Protein AF-A0A1Q8YJ91-F1 (afdb_monomer)

Foldseek 3Di:
DVVVLVVLLVVLLVVLVVCLVPVVVCQVCLVVSLVSLVVNLVSLCVVVLLAPVLNVVLCVLQLQLSVLSVLCSVPQQFAAAPPPSVLSGSSLSSNSNSVSSNVSSVSSVVVVVVVVVVVVDPPPPDPVPDDLVVLVVLLVVLLVLLVVLLVLLCQQLDDFLVPDDGPPPNHPHNQAPCSLVSNLVSLLSNCLSLVVNVDVVSVVSSVVSLCSRLPVSAVRSLNQVSNVVSVVSNVNSVVVSVVDRDRDDVVNVVVSVVSVVVSVVSVVVSCCVPVVDPQDPVNVCVVCVVVSHRYDPVSSVVSVVSSVVVSCCVVVVDPDDPDDDVVVVCVPLDRCVVVVPDDPVSD

Radius of gyration: 22.1 Å; Cα contacts (8 Å, |Δi|>4): 382; chains: 1; bounding box: 52×46×61 Å

Mean predicted aligned error: 11.87 Å

Structure (mmCIF, N/CA/C/O backbone):
data_AF-A0A1Q8YJ91-F1
#
_entry.id   AF-A0A1Q8YJ91-F1
#
loop_
_atom_site.group_PDB
_atom_site.id
_atom_site.type_symbol
_atom_site.label_atom_id
_atom_site.label_alt_id
_atom_site.label_comp_id
_atom_site.label_asym_id
_atom_site.label_entity_id
_atom_site.label_seq_id
_atom_site.pdbx_PDB_ins_code
_atom_site.Cartn_x
_atom_site.Cartn_y
_atom_site.Cartn_z
_atom_site.occupancy
_atom_site.B_iso_or_equiv
_atom_site.auth_seq_id
_atom_site.auth_comp_id
_atom_site.auth_asym_id
_atom_site.auth_atom_id
_atom_site.pdbx_PDB_model_num
ATOM 1 N N . MET A 1 1 ? -25.702 -10.315 -12.310 1.00 61.25 1 MET A N 1
ATOM 2 C CA . MET A 1 1 ? -24.387 -9.801 -11.857 1.00 61.25 1 MET A CA 1
ATOM 3 C C . MET A 1 1 ? -23.416 -10.918 -11.501 1.00 61.25 1 MET A C 1
ATOM 5 O O . MET A 1 1 ? -22.260 -10.817 -11.876 1.00 61.25 1 MET A O 1
ATOM 9 N N . ASP A 1 2 ? -23.855 -11.977 -10.821 1.00 75.06 2 ASP A N 1
ATOM 10 C CA . ASP A 1 2 ? -22.933 -12.978 -10.260 1.00 75.06 2 ASP A CA 1
ATOM 11 C C . ASP A 1 2 ? -22.206 -13.791 -11.340 1.00 75.06 2 ASP A C 1
ATOM 13 O O . ASP A 1 2 ? -20.993 -13.941 -11.262 1.00 75.06 2 ASP A O 1
ATOM 17 N N . GLY A 1 3 ? -22.898 -14.194 -12.412 1.00 77.94 3 GLY A N 1
ATOM 18 C CA . GLY A 1 3 ? -22.261 -14.856 -13.560 1.00 77.94 3 GLY A CA 1
ATOM 19 C C . GLY A 1 3 ? -21.191 -14.002 -14.254 1.00 77.94 3 GLY A C 1
ATOM 20 O O . GLY A 1 3 ? -20.112 -14.503 -14.549 1.00 77.94 3 GLY A O 1
ATOM 21 N N . LEU A 1 4 ? -21.450 -12.701 -14.440 1.00 79.75 4 LEU A N 1
ATOM 22 C CA . LEU A 1 4 ? -20.488 -11.758 -15.029 1.00 79.75 4 LEU A CA 1
ATOM 23 C C . LEU A 1 4 ? -19.244 -11.596 -14.144 1.00 79.75 4 LEU A C 1
ATOM 25 O O . LEU A 1 4 ? -18.133 -11.540 -14.656 1.00 79.75 4 LEU A O 1
ATOM 29 N N . PHE A 1 5 ? -19.430 -11.556 -12.822 1.00 84.12 5 PHE A N 1
ATOM 30 C CA . PHE A 1 5 ? -18.335 -11.489 -11.855 1.00 84.12 5 PHE A CA 1
ATOM 31 C C . PHE A 1 5 ? -17.428 -12.724 -11.943 1.00 84.12 5 PHE A C 1
ATOM 33 O O . PHE A 1 5 ? -16.222 -12.578 -12.097 1.00 84.12 5 PHE A O 1
ATOM 40 N N . TYR A 1 6 ? -17.990 -13.937 -11.912 1.00 84.19 6 TYR A N 1
ATOM 41 C CA . TYR A 1 6 ? -17.170 -15.151 -12.004 1.00 84.19 6 TYR A CA 1
ATOM 42 C C . TYR A 1 6 ? -16.465 -15.277 -13.349 1.00 84.19 6 TYR A C 1
ATOM 44 O O . TYR A 1 6 ? -15.294 -15.646 -13.382 1.00 84.19 6 TYR A O 1
ATOM 52 N N . LEU A 1 7 ? -17.157 -14.947 -14.441 1.00 85.88 7 LEU A N 1
ATOM 53 C CA . LEU A 1 7 ? -16.580 -14.998 -15.778 1.00 85.88 7 LEU A CA 1
ATOM 54 C C . LEU A 1 7 ? -15.420 -14.007 -15.922 1.00 85.88 7 LEU A C 1
ATOM 56 O O . LEU A 1 7 ? -14.358 -14.404 -16.386 1.00 85.88 7 LEU A O 1
ATOM 60 N N . ALA A 1 8 ? -15.592 -12.756 -15.480 1.00 86.56 8 ALA A N 1
ATOM 61 C CA . ALA A 1 8 ? -14.535 -11.745 -15.519 1.00 86.56 8 ALA A CA 1
ATOM 62 C C . ALA A 1 8 ? -13.305 -12.186 -14.712 1.00 86.56 8 ALA A C 1
ATOM 64 O O . ALA A 1 8 ? -12.182 -12.104 -15.195 1.00 86.56 8 ALA A O 1
ATOM 65 N N . HIS A 1 9 ? -13.516 -12.733 -13.514 1.00 88.06 9 HIS A N 1
ATOM 66 C CA . HIS A 1 9 ? -12.443 -13.186 -12.628 1.00 88.06 9 HIS A CA 1
ATOM 67 C C . HIS A 1 9 ? -11.711 -14.421 -13.148 1.00 88.06 9 HIS A C 1
ATOM 69 O O . HIS A 1 9 ? -10.485 -14.462 -13.078 1.00 88.06 9 HIS A O 1
ATOM 75 N N . LEU A 1 10 ? -12.435 -15.409 -13.680 1.00 89.25 10 LEU A N 1
ATOM 76 C CA . LEU A 1 10 ? -11.836 -16.597 -14.294 1.00 89.25 10 LEU A CA 1
ATOM 77 C C . LEU A 1 10 ? -11.072 -16.242 -15.567 1.00 89.25 10 LEU A C 1
ATOM 79 O O . LEU A 1 10 ? -9.955 -16.717 -15.750 1.00 89.25 10 LEU A O 1
ATOM 83 N N . LEU A 1 11 ? -11.643 -15.375 -16.409 1.00 90.50 11 LEU A N 1
ATOM 84 C CA . LEU A 1 11 ? -10.973 -14.860 -17.597 1.00 90.50 11 LEU A CA 1
ATOM 85 C C . LEU A 1 11 ? -9.689 -14.129 -17.194 1.00 90.50 11 LEU A C 1
ATOM 87 O O . LEU A 1 11 ? -8.620 -14.475 -17.673 1.00 90.50 11 LEU A O 1
ATOM 91 N N . ASN A 1 12 ? -9.764 -13.180 -16.261 1.00 91.19 12 ASN A N 1
ATOM 92 C CA . ASN A 1 12 ? -8.609 -12.405 -15.813 1.00 91.19 12 ASN A CA 1
ATOM 93 C C . ASN A 1 12 ? -7.510 -13.275 -15.185 1.00 91.19 12 ASN A C 1
ATOM 95 O O . ASN A 1 12 ? -6.331 -13.062 -15.453 1.00 91.19 12 ASN A O 1
ATOM 99 N N . ALA A 1 13 ? -7.880 -14.275 -14.381 1.00 91.56 13 ALA A N 1
ATOM 100 C CA . ALA A 1 13 ? -6.925 -15.232 -13.830 1.00 91.56 13 ALA A CA 1
ATOM 101 C C . ALA A 1 13 ? -6.285 -16.086 -14.930 1.00 91.56 13 ALA A C 1
ATOM 103 O O . ALA A 1 13 ? -5.067 -16.236 -14.943 1.00 91.56 13 ALA A O 1
ATOM 104 N N . GLY A 1 14 ? -7.086 -16.612 -15.862 1.00 91.31 14 GLY A N 1
ATOM 105 C CA . GLY A 1 14 ? -6.604 -17.411 -16.988 1.00 91.31 14 GLY A CA 1
ATOM 106 C C . GLY A 1 14 ? -5.652 -16.627 -17.887 1.00 91.31 14 GLY A C 1
ATOM 107 O O . GLY A 1 14 ? -4.566 -17.110 -18.194 1.00 91.31 14 GLY A O 1
ATOM 108 N N . LEU A 1 15 ? -6.005 -15.385 -18.234 1.00 90.50 15 LEU A N 1
ATOM 109 C CA . LEU A 1 15 ? -5.122 -14.485 -18.977 1.00 90.50 15 LEU A CA 1
ATOM 110 C C . LEU A 1 15 ? -3.860 -14.152 -18.174 1.00 90.50 15 LEU A C 1
ATOM 112 O O . LEU A 1 15 ? -2.772 -14.161 -18.736 1.00 90.50 15 LEU A O 1
ATOM 116 N N . GLY A 1 16 ? -3.979 -13.935 -16.860 1.00 91.12 16 GLY A N 1
ATOM 117 C CA . GLY A 1 16 ? -2.832 -13.768 -15.969 1.00 91.12 16 GLY A CA 1
ATOM 118 C C . GLY A 1 16 ? -1.876 -14.964 -16.019 1.00 91.12 16 GLY A C 1
ATOM 119 O O . GLY A 1 16 ? -0.680 -14.775 -16.206 1.00 91.12 16 GLY A O 1
ATOM 120 N N . PHE A 1 17 ? -2.386 -16.195 -15.936 1.00 92.25 17 PHE A N 1
ATOM 121 C CA . PHE A 1 17 ? -1.564 -17.402 -16.076 1.00 92.25 17 PHE A CA 1
ATOM 122 C C . PHE A 1 17 ? -0.898 -17.502 -17.452 1.00 92.25 17 PHE A C 1
ATOM 124 O O . PHE A 1 17 ? 0.287 -17.817 -17.522 1.00 92.25 17 PHE A O 1
ATOM 131 N N . LEU A 1 18 ? -1.621 -17.196 -18.533 1.00 92.12 18 LEU A N 1
ATOM 132 C CA . LEU A 1 18 ? -1.059 -17.204 -19.887 1.00 92.12 18 LEU A CA 1
ATOM 133 C C . LEU A 1 18 ? 0.076 -16.185 -20.042 1.00 92.12 18 LEU A C 1
ATOM 135 O O . LEU A 1 18 ? 1.134 -16.540 -20.547 1.00 92.12 18 LEU A O 1
ATOM 139 N N . ILE A 1 19 ? -0.109 -14.955 -19.555 1.00 92.06 19 ILE A N 1
ATOM 140 C CA . ILE A 1 19 ? 0.928 -13.909 -19.582 1.00 92.06 19 ILE A CA 1
ATOM 141 C C . ILE A 1 19 ? 2.128 -14.301 -18.714 1.00 92.06 19 ILE A C 1
ATOM 143 O O . ILE A 1 19 ? 3.264 -14.001 -19.065 1.00 92.06 19 ILE A O 1
ATOM 147 N N . TYR A 1 20 ? 1.900 -14.950 -17.569 1.00 89.44 20 TYR A N 1
ATOM 148 C CA . TYR A 1 20 ? 2.993 -15.389 -16.704 1.00 89.44 20 TYR A CA 1
ATOM 149 C C . TYR A 1 20 ? 3.878 -16.441 -17.388 1.00 89.44 20 TYR A C 1
ATOM 151 O O . TYR A 1 20 ? 5.099 -16.382 -17.262 1.00 89.44 20 TYR A O 1
ATOM 159 N N . LEU A 1 21 ? 3.261 -17.385 -18.109 1.00 89.94 21 LEU A N 1
ATOM 160 C CA . LEU A 1 21 ? 3.960 -18.449 -18.836 1.00 89.94 21 LEU A CA 1
ATOM 161 C C . LEU A 1 21 ? 4.625 -17.946 -20.120 1.00 89.94 21 LEU A C 1
ATOM 163 O O . LEU A 1 21 ? 5.745 -18.352 -20.417 1.00 89.94 21 LEU A O 1
ATOM 167 N N . ASP A 1 22 ? 3.957 -17.058 -20.856 1.00 90.31 22 ASP A N 1
ATOM 168 C CA . ASP A 1 22 ? 4.491 -16.425 -22.059 1.00 90.31 22 ASP A CA 1
ATOM 169 C C . ASP A 1 22 ? 4.312 -14.894 -22.007 1.00 90.31 22 ASP A C 1
ATOM 171 O O . ASP A 1 22 ? 3.336 -14.336 -22.530 1.00 90.31 22 ASP A O 1
ATOM 175 N N . PRO A 1 23 ? 5.276 -14.178 -21.396 1.00 89.06 23 PRO A N 1
ATOM 176 C CA . PRO A 1 23 ? 5.243 -12.722 -21.289 1.00 89.06 23 PRO A CA 1
ATOM 177 C C . PRO A 1 23 ? 5.266 -11.998 -22.642 1.00 89.06 23 PRO A C 1
ATOM 179 O O . PRO A 1 23 ? 4.895 -10.825 -22.711 1.00 89.06 23 PRO A O 1
ATOM 182 N N . ILE A 1 24 ? 5.667 -12.669 -23.731 1.00 88.06 24 ILE A N 1
ATOM 183 C CA . ILE A 1 24 ? 5.722 -12.074 -25.075 1.00 88.06 24 ILE A CA 1
ATOM 184 C C . ILE A 1 24 ? 4.311 -11.744 -25.570 1.00 88.06 24 ILE A C 1
ATOM 186 O O . ILE A 1 24 ? 4.122 -10.741 -26.263 1.00 88.06 24 ILE A O 1
ATOM 190 N N . LEU A 1 25 ? 3.294 -12.503 -25.144 1.00 88.56 25 LEU A N 1
ATOM 191 C CA . LEU A 1 25 ? 1.891 -12.202 -25.440 1.00 88.56 25 LEU A CA 1
ATOM 192 C C . LEU A 1 25 ? 1.508 -10.784 -25.002 1.00 88.56 25 LEU A C 1
ATOM 194 O O . LEU A 1 25 ? 0.749 -10.102 -25.696 1.00 88.56 25 LEU A O 1
ATOM 198 N N . PHE A 1 26 ? 2.067 -10.307 -23.887 1.00 88.44 26 PHE A N 1
ATOM 199 C CA . PHE A 1 26 ? 1.803 -8.967 -23.371 1.00 88.44 26 PHE A CA 1
ATOM 200 C C . PHE A 1 26 ? 2.357 -7.863 -24.278 1.00 88.44 26 PHE A C 1
ATOM 202 O O . PHE A 1 26 ? 1.766 -6.791 -24.359 1.00 88.44 26 PHE A O 1
ATOM 209 N N . LYS A 1 27 ? 3.441 -8.122 -25.019 1.00 83.44 27 LYS A N 1
ATOM 210 C CA . LYS A 1 27 ? 3.995 -7.153 -25.976 1.00 83.44 27 LYS A CA 1
ATOM 211 C C . LYS A 1 27 ? 3.013 -6.861 -27.114 1.00 83.44 27 LYS A C 1
ATOM 213 O O . LYS A 1 27 ? 2.888 -5.717 -27.533 1.00 83.44 27 LYS A O 1
ATOM 218 N N . ASN A 1 28 ? 2.306 -7.886 -27.588 1.00 85.19 28 ASN A N 1
ATOM 219 C CA . ASN A 1 28 ? 1.406 -7.767 -28.738 1.00 85.19 28 ASN A CA 1
ATOM 220 C C . ASN A 1 28 ? -0.027 -7.382 -28.338 1.00 85.19 28 ASN A C 1
ATOM 222 O O . ASN A 1 28 ? -0.707 -6.684 -29.085 1.00 85.19 28 ASN A O 1
ATOM 226 N N . TYR A 1 29 ? -0.488 -7.819 -27.162 1.00 89.00 29 TYR A N 1
ATOM 227 C CA . TYR A 1 29 ? -1.882 -7.666 -26.723 1.00 89.00 29 TYR A CA 1
ATOM 228 C C . TYR A 1 29 ? -2.031 -6.955 -25.367 1.00 89.00 29 TYR A C 1
ATOM 230 O O . TYR A 1 29 ? -3.099 -7.005 -24.756 1.00 89.00 29 TYR A O 1
ATOM 238 N N . GLY A 1 30 ? -0.986 -6.272 -24.889 1.00 86.88 30 GLY A N 1
ATOM 239 C CA . GLY A 1 30 ? -0.923 -5.655 -23.557 1.00 86.88 30 GLY A CA 1
ATOM 240 C C . GLY A 1 30 ? -2.124 -4.774 -23.222 1.00 86.88 30 GLY A C 1
ATOM 241 O O . GLY A 1 30 ? -2.730 -4.934 -22.166 1.00 86.88 30 GLY A O 1
ATOM 242 N N . TRP A 1 31 ? -2.549 -3.916 -24.153 1.00 89.00 31 TRP A N 1
ATOM 243 C CA . TRP A 1 31 ? -3.724 -3.056 -23.969 1.00 89.00 31 TRP A CA 1
ATOM 244 C C . TRP A 1 31 ? -5.027 -3.826 -23.755 1.00 89.00 31 TRP A C 1
ATOM 246 O O . TRP A 1 31 ? -5.851 -3.430 -22.930 1.00 89.00 31 TRP A O 1
ATOM 256 N N . TRP A 1 32 ? -5.201 -4.948 -24.454 1.00 89.75 32 TRP A N 1
ATOM 257 C CA . TRP A 1 32 ? -6.358 -5.823 -24.277 1.00 89.75 32 TRP A CA 1
ATOM 258 C C . TRP A 1 32 ? -6.347 -6.475 -22.893 1.00 89.75 32 TRP A C 1
ATOM 260 O O . TRP A 1 32 ? -7.367 -6.478 -22.204 1.00 89.75 32 TRP A O 1
ATOM 270 N N . PHE A 1 33 ? -5.187 -6.964 -22.448 1.00 91.75 33 PHE A N 1
ATOM 271 C CA . PHE A 1 33 ? -5.036 -7.536 -21.110 1.00 91.75 33 PHE A CA 1
ATOM 272 C C . PHE A 1 33 ? -5.300 -6.511 -20.009 1.00 91.75 33 PHE A C 1
ATOM 274 O O . PHE A 1 33 ? -6.060 -6.788 -19.080 1.00 91.75 33 PHE A O 1
ATOM 281 N N . VAL A 1 34 ? -4.745 -5.306 -20.145 1.00 91.56 34 VAL A N 1
ATOM 282 C CA . VAL A 1 34 ? -4.982 -4.188 -19.224 1.00 91.56 34 VAL A CA 1
ATOM 283 C C . VAL A 1 34 ? -6.469 -3.835 -19.166 1.00 91.56 34 VAL A C 1
ATOM 285 O O . VAL A 1 34 ? -7.012 -3.692 -18.071 1.00 91.56 34 VAL A O 1
ATOM 288 N N . ALA A 1 35 ? -7.157 -3.752 -20.308 1.00 90.12 35 ALA A N 1
ATOM 289 C CA . ALA A 1 35 ? -8.587 -3.454 -20.350 1.00 90.12 35 ALA A CA 1
ATOM 290 C C . ALA A 1 35 ? -9.425 -4.517 -19.617 1.00 90.12 35 ALA A C 1
ATOM 292 O O . ALA A 1 35 ? -10.299 -4.168 -18.818 1.00 90.12 35 ALA A O 1
ATOM 293 N N . VAL A 1 36 ? -9.128 -5.806 -19.825 1.00 91.06 36 VAL A N 1
ATOM 294 C CA . VAL A 1 36 ? -9.787 -6.914 -19.107 1.00 91.06 36 VAL A CA 1
ATOM 295 C C . VAL A 1 36 ? -9.508 -6.844 -17.604 1.00 91.06 36 VAL A C 1
ATOM 297 O O . VAL A 1 36 ? -10.431 -7.007 -16.798 1.00 91.06 36 VAL A O 1
ATOM 300 N N . GLY A 1 37 ? -8.270 -6.541 -17.211 1.00 90.44 37 GLY A N 1
ATOM 301 C CA . GLY A 1 37 ? -7.900 -6.353 -15.811 1.00 90.44 37 GLY A CA 1
ATOM 302 C C . GLY A 1 37 ? -8.674 -5.210 -15.154 1.00 90.44 37 GLY A C 1
ATOM 303 O O . GLY A 1 37 ? -9.294 -5.395 -14.104 1.00 90.44 37 GLY A O 1
ATOM 304 N N . ILE A 1 38 ? -8.703 -4.033 -15.788 1.00 89.69 38 ILE A N 1
ATOM 305 C CA . ILE A 1 38 ? -9.438 -2.860 -15.291 1.00 89.69 38 ILE A CA 1
ATOM 306 C C . ILE A 1 38 ? -10.931 -3.174 -15.174 1.00 89.69 38 ILE A C 1
ATOM 308 O O . ILE A 1 38 ? -11.539 -2.879 -14.144 1.00 89.69 38 ILE A O 1
ATOM 312 N N . LEU A 1 39 ? -11.524 -3.822 -16.181 1.00 89.94 39 LEU A N 1
ATOM 313 C CA . LEU A 1 39 ? -12.923 -4.240 -16.130 1.00 89.94 39 LEU A CA 1
ATOM 314 C C . LEU A 1 39 ? -13.184 -5.176 -14.939 1.00 89.94 39 LEU A C 1
ATOM 316 O O . LEU A 1 39 ? -14.156 -4.992 -14.206 1.00 89.94 39 LEU A O 1
ATOM 320 N N . THR A 1 40 ? -12.290 -6.135 -14.696 1.00 90.00 40 THR A N 1
ATOM 321 C CA . THR A 1 40 ? -12.376 -7.078 -13.570 1.00 90.00 40 THR A CA 1
ATOM 322 C C . THR A 1 40 ? -12.289 -6.363 -12.220 1.00 90.00 40 THR A C 1
ATOM 324 O O . THR A 1 40 ? -13.058 -6.664 -11.297 1.00 90.00 40 THR A O 1
ATOM 327 N N . LEU A 1 41 ? -11.410 -5.364 -12.097 1.00 88.56 41 LEU A N 1
ATOM 328 C CA . LEU A 1 41 ? -11.340 -4.502 -10.918 1.00 88.56 41 LEU A CA 1
ATOM 329 C C . LEU A 1 41 ? -12.655 -3.736 -10.720 1.00 88.56 41 LEU A C 1
ATOM 331 O O . LEU A 1 41 ? -13.215 -3.772 -9.625 1.00 88.56 41 LEU A O 1
ATOM 335 N N . VAL A 1 42 ? -13.186 -3.089 -11.761 1.00 86.44 42 VAL A N 1
ATOM 336 C CA . VAL A 1 42 ? -14.444 -2.324 -11.684 1.00 86.44 42 VAL A CA 1
ATOM 337 C C . VAL A 1 42 ? -15.603 -3.224 -11.255 1.00 86.44 42 VAL A C 1
ATOM 339 O O . VAL A 1 42 ? -16.329 -2.891 -10.316 1.00 86.44 42 VAL A O 1
ATOM 342 N N . VAL A 1 43 ? -15.741 -4.400 -11.871 1.00 87.25 43 VAL A N 1
ATOM 343 C CA . VAL A 1 43 ? -16.766 -5.388 -11.506 1.00 87.25 43 VAL A CA 1
ATOM 344 C C . VAL A 1 43 ? -16.605 -5.833 -10.045 1.00 87.25 43 VAL A C 1
ATOM 346 O O . VAL A 1 43 ? -17.604 -5.926 -9.326 1.00 87.25 43 VAL A O 1
ATOM 349 N N . SER A 1 44 ? -15.370 -6.023 -9.562 1.00 84.50 44 SER A N 1
ATOM 350 C CA . SER A 1 44 ? -15.094 -6.323 -8.145 1.00 84.50 44 SER A CA 1
ATOM 351 C C . SER A 1 44 ? -15.539 -5.194 -7.219 1.00 84.50 44 SER A C 1
ATOM 353 O O . SER A 1 44 ? -16.222 -5.436 -6.223 1.00 84.50 44 SER A O 1
ATOM 355 N N . LEU A 1 45 ? -15.170 -3.953 -7.541 1.00 82.88 45 LEU A N 1
ATOM 356 C CA . LEU A 1 45 ? -15.489 -2.786 -6.724 1.00 82.88 45 LEU A CA 1
ATOM 357 C C . LEU A 1 45 ? -17.002 -2.575 -6.626 1.00 82.88 45 LEU A C 1
ATOM 359 O O . LEU A 1 45 ? -17.500 -2.286 -5.538 1.00 82.88 45 LEU A O 1
ATOM 363 N N . VAL A 1 46 ? -17.742 -2.787 -7.717 1.00 83.00 46 VAL A N 1
ATOM 364 C CA . VAL A 1 46 ? -19.210 -2.720 -7.720 1.00 83.00 46 VAL A CA 1
ATOM 365 C C . VAL A 1 46 ? -19.813 -3.856 -6.889 1.00 83.00 46 VAL A C 1
ATOM 367 O O . VAL A 1 46 ? -20.635 -3.599 -6.002 1.00 83.00 46 VAL A O 1
ATOM 370 N N . LYS A 1 47 ? -19.380 -5.106 -7.119 1.00 82.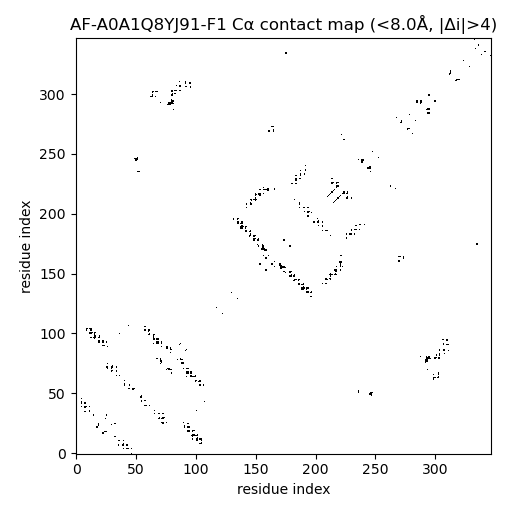69 47 LYS A N 1
ATOM 371 C CA . LYS A 1 47 ? -19.897 -6.294 -6.418 1.00 82.69 47 LYS A CA 1
ATOM 372 C C . LYS A 1 47 ? -19.684 -6.212 -4.907 1.00 82.69 47 LYS A C 1
ATOM 374 O O . LYS A 1 47 ? -20.577 -6.583 -4.149 1.00 82.69 47 LYS A O 1
ATOM 379 N N . PHE A 1 48 ? -18.536 -5.695 -4.474 1.00 78.56 48 PHE A N 1
ATOM 380 C CA . PHE A 1 48 ? -18.160 -5.572 -3.065 1.00 78.56 48 PHE A CA 1
ATOM 381 C C . PHE A 1 48 ? -18.328 -4.155 -2.505 1.00 78.56 48 PHE A C 1
ATOM 383 O O . PHE A 1 48 ? -17.718 -3.808 -1.494 1.00 78.56 48 PHE A O 1
ATOM 390 N N . SER A 1 49 ? -19.208 -3.349 -3.106 1.00 74.44 49 SER A N 1
ATOM 391 C CA . SER A 1 49 ? -19.537 -1.980 -2.664 1.00 74.44 49 SER A CA 1
ATOM 392 C C . SER A 1 49 ? -20.041 -1.860 -1.224 1.00 74.44 49 SER A C 1
ATOM 394 O O . SER A 1 49 ? -20.055 -0.774 -0.646 1.00 74.44 49 SER A O 1
ATOM 396 N N . TYR A 1 50 ? -20.414 -2.980 -0.612 1.00 70.88 50 TYR A N 1
ATOM 397 C CA . TYR A 1 50 ? -20.798 -3.067 0.790 1.00 70.88 50 TYR A CA 1
ATOM 398 C C . TYR A 1 50 ? -19.611 -3.204 1.764 1.00 70.88 50 TYR A C 1
ATOM 400 O O . TYR A 1 50 ? -19.832 -3.165 2.970 1.00 70.88 50 TYR A O 1
ATOM 408 N N . SER A 1 51 ? -18.369 -3.383 1.296 1.00 72.19 51 SER A N 1
ATOM 409 C CA . SER A 1 51 ? -17.187 -3.535 2.157 1.00 72.19 51 SER A CA 1
ATOM 410 C C . SER A 1 51 ? -16.028 -2.649 1.700 1.00 72.19 51 SER A C 1
ATOM 412 O O . SER A 1 51 ? -15.188 -3.049 0.898 1.00 72.19 51 SER A O 1
ATOM 414 N N . VAL A 1 52 ? -15.935 -1.451 2.277 1.00 67.75 52 VAL A N 1
ATOM 415 C CA . VAL A 1 52 ? -14.863 -0.488 1.967 1.00 67.75 52 VAL A CA 1
ATOM 416 C C . VAL A 1 52 ? -13.470 -1.016 2.275 1.00 67.75 52 VAL A C 1
ATOM 418 O O . VAL A 1 52 ? -12.549 -0.774 1.504 1.00 67.75 52 VAL A O 1
ATOM 421 N N . LEU A 1 53 ? -13.303 -1.769 3.363 1.00 68.75 53 LEU A N 1
ATOM 422 C CA . LEU A 1 53 ? -12.001 -2.348 3.700 1.00 68.75 53 LEU A CA 1
ATOM 423 C C . LEU A 1 53 ? -11.555 -3.357 2.636 1.00 68.75 53 LEU A C 1
ATOM 425 O O . LEU A 1 53 ? -10.380 -3.403 2.277 1.00 68.75 53 LEU A O 1
ATOM 429 N N . PHE A 1 54 ? -12.497 -4.130 2.089 1.00 73.56 54 PHE A N 1
ATOM 430 C CA . PHE A 1 54 ? -12.188 -5.045 1.002 1.00 73.56 54 PHE A CA 1
ATOM 431 C C . PHE A 1 54 ? -11.914 -4.302 -0.310 1.00 73.56 54 PHE A C 1
ATOM 433 O O . PHE A 1 54 ? -10.933 -4.612 -0.975 1.00 73.56 54 PHE A O 1
ATOM 440 N N . GLN A 1 55 ? -12.694 -3.267 -0.641 1.00 75.81 55 GLN A N 1
ATOM 441 C CA . GLN A 1 55 ? -12.429 -2.414 -1.806 1.00 75.81 55 GLN A CA 1
ATOM 442 C C . GLN A 1 55 ? -11.054 -1.742 -1.739 1.00 75.81 55 GLN A C 1
ATOM 444 O O . GLN A 1 55 ? -10.316 -1.780 -2.717 1.00 75.81 55 GLN A O 1
ATOM 449 N N . ALA A 1 56 ? -10.687 -1.172 -0.588 1.00 71.69 56 ALA A N 1
ATOM 450 C CA . ALA A 1 56 ? -9.382 -0.554 -0.380 1.00 71.69 56 ALA A CA 1
ATOM 451 C C . ALA A 1 56 ? -8.250 -1.575 -0.554 1.00 71.69 56 ALA A C 1
ATOM 453 O O . ALA A 1 56 ? -7.258 -1.288 -1.218 1.00 71.69 56 ALA A O 1
ATOM 454 N N . ARG A 1 57 ? -8.424 -2.795 -0.029 1.00 74.38 57 ARG A N 1
ATOM 455 C CA . ARG A 1 57 ? -7.464 -3.888 -0.219 1.00 74.38 57 ARG A CA 1
ATOM 456 C C . ARG A 1 57 ? -7.326 -4.288 -1.687 1.00 74.38 57 ARG A C 1
ATOM 458 O O . ARG A 1 57 ? -6.204 -4.462 -2.146 1.00 74.38 57 ARG A O 1
ATOM 465 N N . LEU A 1 58 ? -8.438 -4.443 -2.408 1.00 82.31 58 LEU A N 1
ATOM 466 C CA . LEU A 1 58 ? -8.413 -4.778 -3.834 1.00 82.31 58 LEU A CA 1
ATOM 467 C C . LEU A 1 58 ? -7.755 -3.672 -4.657 1.00 82.31 58 LEU A C 1
ATOM 469 O O . LEU A 1 58 ? -6.947 -3.966 -5.528 1.00 82.31 58 LEU A O 1
ATOM 473 N N . PHE A 1 59 ? -8.064 -2.412 -4.352 1.00 80.81 59 PHE A N 1
ATOM 474 C CA . PHE A 1 59 ? -7.449 -1.269 -5.010 1.00 80.81 59 PHE A CA 1
ATOM 475 C C . PHE A 1 59 ? -5.932 -1.266 -4.791 1.00 80.81 59 PHE A C 1
ATOM 477 O O . PHE A 1 59 ? -5.189 -1.309 -5.760 1.00 80.81 59 PHE A O 1
ATOM 484 N N . LEU A 1 60 ? -5.465 -1.334 -3.538 1.00 77.94 60 LEU A N 1
ATOM 485 C CA . LEU A 1 60 ? -4.031 -1.362 -3.218 1.00 77.94 60 LEU A CA 1
ATOM 486 C C . LEU A 1 60 ? -3.298 -2.555 -3.846 1.00 77.94 60 LEU A C 1
ATOM 488 O O . LEU A 1 60 ? -2.184 -2.390 -4.335 1.00 77.94 60 LEU A O 1
ATOM 492 N N . LEU A 1 61 ? -3.926 -3.735 -3.861 1.00 83.12 61 LEU A N 1
ATOM 493 C CA . LEU A 1 61 ? -3.378 -4.932 -4.504 1.00 83.12 61 LEU A CA 1
ATOM 494 C C . LEU A 1 61 ? -3.136 -4.708 -6.001 1.00 83.12 61 LEU A C 1
ATOM 496 O O . LEU A 1 61 ? -2.127 -5.153 -6.543 1.00 83.12 61 LEU A O 1
ATOM 500 N N . 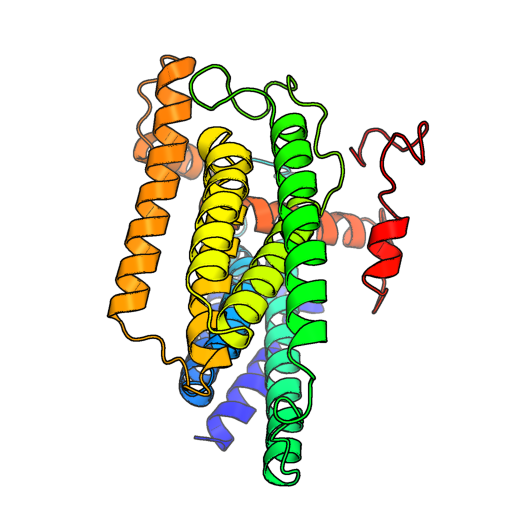VAL A 1 62 ? -4.084 -4.045 -6.661 1.00 86.38 62 VAL A N 1
ATOM 501 C CA . VAL A 1 62 ? -4.095 -3.901 -8.113 1.00 86.38 62 VAL A CA 1
ATOM 502 C C . VAL A 1 62 ? -3.232 -2.733 -8.581 1.00 86.38 62 VAL A C 1
ATOM 504 O O . VAL A 1 62 ? -2.521 -2.878 -9.572 1.00 86.38 62 VAL A O 1
ATOM 507 N N . THR A 1 63 ? -3.222 -1.614 -7.851 1.00 85.31 63 THR A N 1
ATOM 508 C CA . THR A 1 63 ? -2.539 -0.373 -8.246 1.00 85.31 63 THR A CA 1
ATOM 509 C C . THR A 1 63 ? -1.078 -0.588 -8.634 1.00 85.31 63 THR A C 1
ATOM 511 O O . THR A 1 63 ? -0.660 -0.071 -9.661 1.00 85.31 63 THR A O 1
ATOM 514 N N . ILE A 1 64 ? -0.307 -1.370 -7.871 1.00 88.38 64 ILE A N 1
ATOM 515 C CA . ILE A 1 64 ? 1.137 -1.529 -8.116 1.00 88.38 64 ILE A CA 1
ATOM 516 C C . ILE A 1 64 ? 1.418 -2.335 -9.393 1.00 88.38 64 ILE A C 1
ATOM 518 O O . ILE A 1 64 ? 2.126 -1.867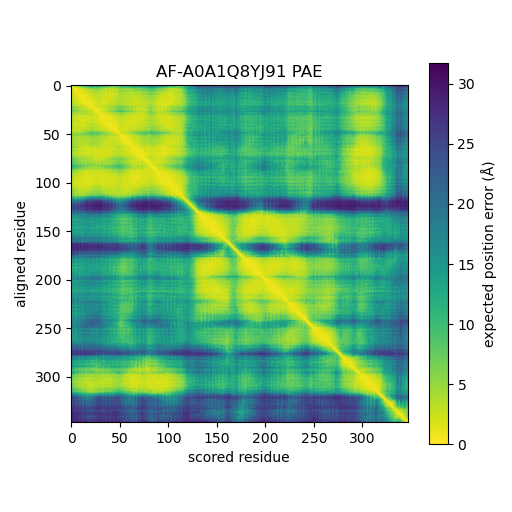 -10.283 1.00 88.38 64 ILE A O 1
ATOM 522 N N . GLY A 1 65 ? 0.857 -3.543 -9.506 1.00 88.62 65 GLY A N 1
ATOM 523 C CA . GLY A 1 65 ? 1.121 -4.407 -10.660 1.00 88.62 65 GLY A CA 1
ATOM 524 C C . GLY A 1 65 ? 0.433 -3.934 -11.937 1.00 88.62 65 GLY A C 1
ATOM 525 O O . GLY A 1 65 ? 0.991 -4.087 -13.022 1.00 88.62 65 GLY A O 1
ATOM 526 N N . TYR A 1 66 ? -0.748 -3.311 -11.832 1.00 92.56 66 TYR A N 1
ATOM 527 C CA . TYR A 1 66 ? -1.419 -2.748 -13.007 1.00 92.56 66 TYR A CA 1
ATOM 528 C C . TYR A 1 66 ? -0.731 -1.490 -13.496 1.00 92.56 66 TYR A C 1
ATOM 530 O O . TYR A 1 66 ? -0.650 -1.312 -14.702 1.00 92.56 66 TYR A O 1
ATOM 538 N N . PHE A 1 67 ? -0.187 -0.659 -12.606 1.00 91.56 67 PHE A N 1
ATOM 539 C CA . PHE A 1 67 ? 0.624 0.481 -13.018 1.00 91.56 67 PHE A CA 1
ATOM 540 C C . PHE A 1 67 ? 1.819 0.041 -13.874 1.00 91.56 67 PHE A C 1
ATOM 542 O O . PHE A 1 67 ? 1.968 0.528 -14.992 1.00 91.56 67 PHE A O 1
ATOM 549 N N . ALA A 1 68 ? 2.602 -0.942 -13.414 1.00 90.56 68 ALA A N 1
ATOM 550 C CA . ALA A 1 68 ? 3.717 -1.480 -14.196 1.00 90.56 68 ALA A CA 1
ATOM 551 C C . ALA A 1 68 ? 3.253 -2.070 -15.542 1.00 90.56 68 ALA A C 1
ATOM 553 O O . ALA A 1 68 ? 3.845 -1.782 -16.582 1.00 90.56 68 ALA A O 1
ATOM 554 N N . GLY A 1 69 ? 2.153 -2.832 -15.543 1.00 91.81 69 GLY A N 1
ATOM 555 C CA . GLY A 1 69 ? 1.555 -3.366 -16.770 1.00 91.81 69 GLY A CA 1
ATOM 556 C C . GLY A 1 69 ? 1.086 -2.281 -17.746 1.00 91.81 69 GLY A C 1
ATOM 557 O O . GLY A 1 69 ? 1.339 -2.390 -18.940 1.00 91.81 69 GLY A O 1
ATOM 558 N N . ILE A 1 70 ? 0.448 -1.214 -17.254 1.00 92.25 70 ILE A N 1
ATOM 559 C CA . ILE A 1 70 ? -0.011 -0.073 -18.060 1.00 92.25 70 ILE A CA 1
ATOM 560 C C . ILE A 1 70 ? 1.182 0.644 -18.693 1.00 92.25 70 ILE A C 1
ATOM 562 O O . ILE A 1 70 ? 1.161 0.885 -19.897 1.00 92.25 70 ILE A O 1
ATOM 566 N N . VAL A 1 71 ? 2.235 0.936 -17.922 1.00 90.44 71 VAL A N 1
ATOM 567 C CA . VAL A 1 71 ? 3.446 1.584 -18.453 1.00 90.44 71 VAL A CA 1
ATOM 568 C C . VAL A 1 71 ? 4.058 0.742 -19.574 1.00 90.44 71 VAL A C 1
ATOM 570 O O . VAL A 1 71 ? 4.351 1.273 -20.644 1.00 90.44 71 VAL A O 1
ATOM 573 N N . LYS A 1 72 ? 4.152 -0.581 -19.386 1.00 92.38 72 LYS A N 1
ATOM 574 C CA . LYS A 1 72 ? 4.678 -1.496 -20.412 1.00 92.38 72 LYS A CA 1
ATOM 575 C C . LYS A 1 72 ? 3.751 -1.715 -21.604 1.00 92.38 72 LYS A C 1
ATOM 577 O O . LYS A 1 72 ? 4.245 -2.006 -22.689 1.00 92.38 72 LYS A O 1
ATOM 582 N N . ALA A 1 73 ? 2.441 -1.554 -21.433 1.00 90.38 73 ALA A N 1
ATOM 583 C CA . ALA A 1 73 ? 1.490 -1.566 -22.540 1.00 90.38 73 ALA A CA 1
ATOM 584 C C . ALA A 1 73 ? 1.576 -0.281 -23.383 1.00 90.38 73 ALA A C 1
ATOM 586 O O . ALA A 1 73 ? 1.432 -0.354 -24.601 1.00 90.38 73 ALA A O 1
ATOM 587 N N . ILE A 1 74 ? 1.843 0.876 -22.758 1.00 88.81 74 ILE A N 1
ATOM 588 C CA . ILE A 1 74 ? 2.080 2.147 -23.463 1.00 88.81 74 ILE A CA 1
ATOM 589 C C . ILE A 1 74 ? 3.327 2.047 -24.327 1.00 88.81 74 ILE A C 1
ATOM 591 O O . ILE A 1 74 ? 3.270 2.310 -25.527 1.00 88.81 74 ILE A O 1
ATOM 595 N N . ASN A 1 75 ? 4.447 1.672 -23.715 1.00 87.56 75 ASN A N 1
ATOM 596 C CA . ASN A 1 75 ? 5.690 1.441 -24.426 1.00 87.56 75 ASN A CA 1
ATOM 597 C C . ASN A 1 75 ? 6.549 0.439 -23.623 1.00 87.56 75 ASN A C 1
ATOM 599 O O . ASN A 1 75 ? 6.872 0.706 -22.461 1.00 87.56 75 ASN A O 1
ATOM 603 N N . PRO A 1 76 ? 6.940 -0.702 -24.225 1.00 88.62 76 PRO A N 1
ATOM 604 C CA . PRO A 1 76 ? 7.753 -1.729 -23.572 1.00 88.62 76 PRO A CA 1
ATOM 605 C C . PRO A 1 76 ? 9.082 -1.224 -22.989 1.00 88.62 76 PRO A C 1
ATOM 607 O O . PRO A 1 76 ? 9.564 -1.789 -22.001 1.00 88.62 76 PRO A O 1
ATOM 610 N N . ASP A 1 77 ? 9.643 -0.158 -23.559 1.00 88.62 77 ASP A N 1
ATOM 611 C CA . ASP A 1 77 ? 10.959 0.374 -23.197 1.00 88.62 77 ASP A CA 1
ATOM 612 C C . ASP A 1 77 ? 10.895 1.399 -22.054 1.00 88.62 77 ASP A C 1
ATOM 614 O O . ASP A 1 77 ? 11.915 1.697 -21.440 1.00 88.62 77 ASP A O 1
ATOM 618 N N . LEU A 1 78 ? 9.704 1.899 -21.694 1.00 88.56 78 LEU A N 1
ATOM 619 C CA . LEU A 1 78 ? 9.565 2.882 -20.614 1.00 88.56 78 LEU A CA 1
ATOM 620 C C . LEU A 1 78 ? 9.831 2.260 -19.245 1.00 88.56 78 LEU A C 1
ATOM 622 O O . LEU A 1 78 ? 9.174 1.290 -18.858 1.00 88.56 78 LEU A O 1
ATOM 626 N N . ALA A 1 79 ? 10.727 2.854 -18.469 1.00 87.88 79 ALA A N 1
ATOM 627 C CA . ALA A 1 79 ? 10.832 2.565 -17.045 1.00 87.88 79 ALA A CA 1
ATOM 628 C C . ALA A 1 79 ? 9.682 3.254 -16.293 1.00 87.88 79 ALA A C 1
ATOM 630 O O . ALA A 1 79 ? 9.172 4.287 -16.716 1.00 87.88 79 ALA A O 1
ATOM 631 N N . PHE A 1 80 ? 9.254 2.698 -15.166 1.00 87.81 80 PHE A N 1
ATOM 632 C CA . PHE A 1 80 ? 8.270 3.323 -14.279 1.00 87.81 80 PHE A CA 1
ATOM 633 C C . PHE A 1 80 ? 8.904 3.950 -13.031 1.00 87.81 80 PHE A C 1
ATOM 635 O O . PHE A 1 80 ? 8.203 4.570 -12.236 1.00 87.81 80 PHE A O 1
ATOM 642 N N . SER A 1 81 ? 10.215 3.815 -12.834 1.00 85.56 81 SER A N 1
ATOM 643 C CA . SER A 1 81 ? 10.985 4.444 -11.756 1.00 85.56 81 SER A CA 1
ATOM 644 C C . SER A 1 81 ? 12.412 4.746 -12.230 1.00 85.56 81 SER A C 1
ATOM 646 O O . SER A 1 81 ? 12.961 3.955 -12.997 1.00 85.56 81 SER A O 1
ATOM 648 N N . PRO A 1 82 ? 13.055 5.834 -11.769 1.00 77.81 82 PRO A N 1
ATOM 649 C CA . PRO A 1 82 ? 14.464 6.096 -12.074 1.00 77.81 82 PRO A CA 1
ATOM 650 C C . PRO A 1 82 ? 15.429 5.158 -11.322 1.00 77.81 82 PRO A C 1
ATOM 652 O O . PRO A 1 82 ? 16.624 5.154 -11.596 1.00 77.81 82 PRO A O 1
ATOM 655 N N . VAL A 1 83 ? 14.934 4.368 -10.364 1.00 76.62 83 VAL A N 1
ATOM 656 C CA . VAL A 1 83 ? 15.743 3.449 -9.549 1.00 76.62 83 VAL A CA 1
ATOM 657 C C . VAL A 1 83 ? 15.694 2.038 -10.127 1.00 76.62 83 VAL A C 1
ATOM 659 O O . VAL A 1 83 ? 14.613 1.531 -10.419 1.00 76.62 83 VAL A O 1
ATOM 662 N N . ALA A 1 84 ? 16.853 1.380 -10.229 1.00 79.19 84 ALA A N 1
ATOM 663 C CA . ALA A 1 84 ? 16.988 -0.001 -10.703 1.00 79.19 84 ALA A CA 1
ATOM 664 C C . ALA A 1 84 ? 16.321 -0.244 -12.072 1.00 79.19 84 ALA A C 1
ATOM 666 O O . ALA A 1 84 ? 15.517 -1.162 -12.237 1.00 79.19 84 ALA A O 1
ATOM 667 N N . ILE A 1 85 ? 16.634 0.616 -13.044 1.00 83.50 85 ILE A N 1
ATOM 668 C CA . ILE A 1 85 ? 16.048 0.624 -14.395 1.00 83.50 85 ILE A CA 1
ATOM 669 C C . ILE A 1 85 ? 16.170 -0.747 -15.078 1.00 83.50 85 ILE A C 1
ATOM 671 O O . ILE A 1 85 ? 15.200 -1.216 -15.671 1.00 83.50 85 ILE A O 1
ATOM 675 N N . ASP A 1 86 ? 17.300 -1.434 -14.903 1.00 83.94 86 ASP A N 1
ATOM 676 C CA . ASP A 1 86 ? 17.573 -2.741 -15.521 1.00 83.94 86 ASP A CA 1
ATOM 677 C C . ASP A 1 86 ? 16.588 -3.842 -15.091 1.00 83.94 86 ASP A C 1
ATOM 679 O O . ASP A 1 86 ? 16.317 -4.779 -15.842 1.00 83.94 86 ASP A O 1
ATOM 683 N N . SER A 1 87 ? 15.989 -3.714 -13.902 1.00 86.69 87 SER A N 1
ATOM 684 C CA . SER A 1 87 ? 14.974 -4.655 -13.408 1.00 86.69 87 SER A CA 1
ATOM 685 C C . SER A 1 87 ? 13.597 -4.444 -14.044 1.00 86.69 87 SER A C 1
ATOM 687 O O . SER A 1 87 ? 12.734 -5.321 -13.993 1.00 86.69 87 SER A O 1
ATOM 689 N N . GLN A 1 88 ? 13.363 -3.282 -14.655 1.00 91.12 88 GLN A N 1
ATOM 690 C CA . GLN A 1 88 ? 12.050 -2.837 -15.111 1.00 91.12 88 GLN A CA 1
ATOM 691 C C . GLN A 1 88 ? 11.821 -3.201 -16.578 1.00 91.12 88 GLN A C 1
ATOM 693 O O . GLN A 1 88 ? 11.363 -2.380 -17.368 1.00 91.12 88 GLN A O 1
ATOM 698 N N . THR A 1 89 ? 12.143 -4.429 -16.981 1.00 92.06 89 THR A N 1
ATOM 699 C CA . THR A 1 89 ? 11.968 -4.878 -18.372 1.00 92.06 89 THR A CA 1
ATOM 700 C C . THR A 1 89 ? 10.492 -5.112 -18.716 1.00 92.06 89 THR A C 1
ATOM 702 O O . THR A 1 89 ? 9.637 -5.257 -17.837 1.00 92.06 89 THR A O 1
ATOM 705 N N . ALA A 1 90 ? 10.163 -5.178 -20.011 1.00 91.25 90 ALA A N 1
ATOM 706 C CA . ALA A 1 90 ? 8.810 -5.515 -20.466 1.00 91.25 90 ALA A CA 1
ATOM 707 C C . ALA A 1 90 ? 8.334 -6.882 -19.936 1.00 91.25 90 ALA A C 1
ATOM 709 O O . ALA A 1 90 ? 7.175 -7.029 -19.550 1.00 91.25 90 ALA A O 1
ATOM 710 N N . VAL A 1 91 ? 9.247 -7.857 -19.856 1.00 91.94 91 VAL A N 1
ATOM 711 C CA . VAL A 1 91 ? 8.982 -9.197 -19.312 1.00 91.94 91 VAL A CA 1
ATOM 712 C C . VAL A 1 91 ? 8.613 -9.119 -17.832 1.00 91.94 91 VAL A C 1
ATOM 714 O O . VAL A 1 91 ? 7.616 -9.711 -17.417 1.00 91.94 91 VAL A O 1
ATOM 717 N N . ILE A 1 92 ? 9.373 -8.362 -17.036 1.00 91.75 92 ILE A N 1
ATOM 718 C CA . ILE A 1 92 ? 9.091 -8.197 -15.607 1.00 91.75 92 ILE A CA 1
ATOM 719 C C . ILE A 1 92 ? 7.771 -7.452 -15.395 1.00 91.75 92 ILE A C 1
ATOM 721 O O . ILE A 1 92 ? 6.938 -7.920 -14.622 1.00 91.75 92 ILE A O 1
ATOM 725 N N . GLY A 1 93 ? 7.512 -6.365 -16.129 1.00 92.12 93 GLY A N 1
ATOM 726 C CA . GLY A 1 93 ? 6.237 -5.644 -16.035 1.00 92.12 93 GLY A CA 1
ATOM 727 C C . GLY A 1 93 ? 5.022 -6.508 -16.407 1.00 92.12 93 GLY A C 1
ATOM 728 O O . GLY A 1 93 ? 3.997 -6.459 -15.724 1.00 92.12 93 GLY A O 1
ATOM 729 N N . ALA A 1 94 ? 5.150 -7.369 -17.421 1.00 93.31 94 ALA A N 1
ATOM 730 C CA . ALA A 1 94 ? 4.123 -8.347 -17.779 1.00 93.31 94 ALA A CA 1
ATOM 731 C C . ALA A 1 94 ? 3.905 -9.391 -16.665 1.00 93.31 94 ALA A C 1
ATOM 733 O O . ALA A 1 94 ? 2.761 -9.663 -16.290 1.00 93.31 94 ALA A O 1
ATOM 734 N N . LYS A 1 95 ? 4.984 -9.924 -16.072 1.00 92.25 95 LYS A N 1
ATOM 735 C CA . LYS A 1 95 ? 4.915 -10.847 -14.923 1.00 92.25 95 LYS A CA 1
ATOM 736 C C . LYS A 1 95 ? 4.272 -10.191 -13.693 1.00 92.25 95 LYS A C 1
ATOM 738 O O . LYS A 1 95 ? 3.452 -10.830 -13.034 1.00 92.25 95 LYS A O 1
ATOM 743 N N . MET A 1 96 ? 4.571 -8.920 -13.407 1.00 93.88 96 MET A N 1
ATOM 744 C CA . MET A 1 96 ? 3.915 -8.153 -12.335 1.00 93.88 96 MET A CA 1
ATOM 745 C C . MET A 1 96 ? 2.402 -8.074 -12.564 1.00 93.88 96 MET A C 1
ATOM 747 O O . MET A 1 96 ? 1.624 -8.416 -11.674 1.00 93.88 96 MET A O 1
ATOM 751 N N . PHE A 1 97 ? 1.980 -7.676 -13.769 1.00 94.19 97 PHE A N 1
ATOM 752 C CA . PHE A 1 97 ? 0.565 -7.590 -14.135 1.00 94.19 97 PHE A CA 1
ATOM 753 C C . PHE A 1 97 ? -0.151 -8.945 -14.005 1.00 94.19 97 PHE A C 1
ATOM 755 O O . PHE A 1 97 ? -1.256 -9.032 -13.455 1.00 94.19 97 PHE A O 1
ATOM 762 N N . ALA A 1 98 ? 0.495 -10.010 -14.481 1.00 92.94 98 ALA A N 1
ATOM 763 C CA . ALA A 1 98 ? -0.004 -11.376 -14.419 1.00 92.94 98 ALA A CA 1
ATOM 764 C C . ALA A 1 98 ? -0.225 -11.856 -12.978 1.00 92.94 98 ALA A C 1
ATOM 766 O O . ALA A 1 98 ? -1.328 -12.280 -12.624 1.00 92.94 98 ALA A O 1
ATOM 767 N N . LEU A 1 99 ? 0.797 -11.731 -12.126 1.00 91.38 99 LEU A N 1
ATOM 768 C CA . LEU A 1 99 ? 0.724 -12.129 -10.720 1.00 91.38 99 LEU A CA 1
ATOM 769 C C . LEU A 1 99 ? -0.343 -11.335 -9.964 1.00 91.38 99 LEU A C 1
ATOM 771 O O . LEU A 1 99 ? -1.109 -11.913 -9.194 1.00 91.38 99 LEU A O 1
ATOM 775 N N . THR A 1 100 ? -0.461 -10.032 -10.225 1.00 92.69 100 THR A N 1
ATOM 776 C CA . THR A 1 100 ? -1.520 -9.199 -9.645 1.00 92.69 100 THR A CA 1
ATOM 777 C C . THR A 1 100 ? -2.913 -9.642 -10.094 1.00 92.69 100 THR A C 1
ATOM 779 O O . THR A 1 100 ? -3.837 -9.666 -9.281 1.00 92.69 100 THR A O 1
ATOM 782 N N . SER A 1 101 ? -3.079 -10.054 -11.352 1.00 91.88 101 SER A N 1
ATOM 783 C CA . SER A 1 101 ? -4.356 -10.560 -11.874 1.00 91.88 101 SER A CA 1
ATOM 784 C C . SER A 1 101 ? -4.765 -11.891 -11.236 1.00 91.88 101 SER A C 1
ATOM 786 O O . SER A 1 101 ? -5.927 -12.065 -10.853 1.00 91.88 101 SER A O 1
ATOM 788 N N . ILE A 1 102 ? -3.805 -12.796 -11.026 1.00 90.19 102 ILE A N 1
ATOM 789 C CA . ILE A 1 102 ? -4.014 -14.054 -10.293 1.00 90.19 102 ILE A CA 1
ATOM 790 C C . ILE A 1 102 ? -4.332 -13.768 -8.815 1.00 90.19 102 ILE A C 1
ATOM 792 O O . ILE A 1 102 ? -5.266 -14.341 -8.246 1.00 90.19 102 ILE A O 1
ATOM 796 N N . ALA A 1 103 ? -3.614 -12.834 -8.187 1.00 88.06 103 ALA A N 1
ATOM 797 C CA . ALA A 1 103 ? -3.850 -12.443 -6.801 1.00 88.06 103 ALA A CA 1
ATOM 798 C C . ALA A 1 103 ? -5.232 -11.796 -6.603 1.00 88.06 103 ALA A C 1
ATOM 800 O O . ALA A 1 103 ? -5.902 -12.074 -5.605 1.00 88.06 103 ALA A O 1
ATOM 801 N N . LEU A 1 104 ? -5.695 -10.979 -7.556 1.00 89.25 104 LEU A N 1
ATOM 802 C CA . LEU A 1 104 ? -7.030 -10.373 -7.549 1.00 89.25 104 LEU A CA 1
ATOM 803 C C . LEU A 1 104 ? -8.131 -11.441 -7.549 1.00 89.25 104 LEU A C 1
ATOM 805 O O . LEU A 1 104 ? -9.098 -11.335 -6.783 1.00 89.25 104 LEU A O 1
ATOM 809 N N . PHE A 1 105 ? -7.963 -12.491 -8.358 1.00 88.62 105 PHE A N 1
ATOM 810 C CA . PHE A 1 105 ? -8.845 -13.656 -8.353 1.00 88.62 105 PHE A CA 1
ATOM 811 C C . PHE A 1 105 ? -8.848 -14.345 -6.987 1.00 88.62 105 PHE A C 1
ATOM 813 O O . PHE A 1 105 ? -9.912 -14.496 -6.383 1.00 88.62 105 PHE A O 1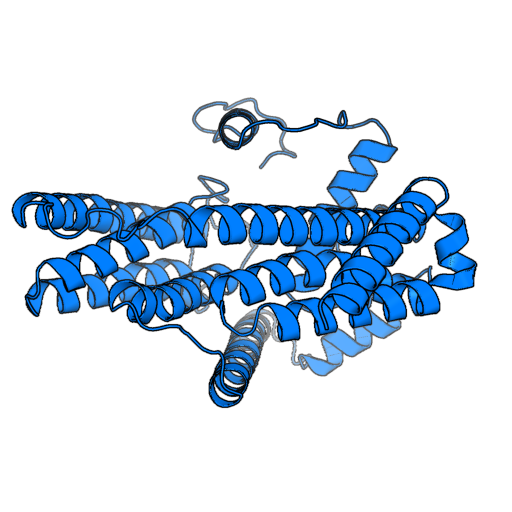
ATOM 820 N N . GLY A 1 106 ? -7.667 -14.691 -6.461 1.00 85.25 106 GLY A N 1
ATOM 821 C CA . GLY A 1 106 ? -7.529 -15.364 -5.168 1.00 85.25 106 GLY A CA 1
ATOM 822 C C . GLY A 1 106 ? -8.138 -14.568 -4.009 1.00 85.25 106 GLY A C 1
ATOM 823 O O . GLY A 1 106 ? -8.886 -15.117 -3.198 1.00 85.25 106 GLY A O 1
ATOM 824 N N . ALA A 1 107 ? -7.898 -13.254 -3.962 1.00 84.38 107 ALA A N 1
ATOM 825 C CA . ALA A 1 107 ? -8.460 -12.362 -2.950 1.00 84.38 107 ALA A CA 1
ATOM 826 C C . ALA A 1 107 ? -9.994 -12.298 -3.024 1.00 84.38 107 ALA A C 1
ATOM 828 O O . ALA A 1 107 ? -10.676 -12.382 -1.999 1.00 84.38 107 ALA A O 1
ATOM 829 N N . SER A 1 108 ? -10.540 -12.185 -4.236 1.00 84.75 108 SER A N 1
ATOM 830 C CA . SER A 1 108 ? -11.984 -12.114 -4.485 1.00 84.75 108 SER A CA 1
ATOM 831 C C . SER A 1 108 ? -12.693 -13.431 -4.170 1.00 84.75 108 SER A C 1
ATOM 833 O O . SER A 1 108 ? -13.732 -13.427 -3.507 1.00 84.75 108 SER A O 1
ATOM 835 N N . ALA A 1 109 ? -12.110 -14.560 -4.580 1.00 82.31 109 ALA A N 1
ATOM 836 C CA . ALA A 1 109 ? -12.611 -15.893 -4.269 1.00 82.31 109 ALA A CA 1
ATOM 837 C C . ALA A 1 109 ? -12.581 -16.152 -2.755 1.00 82.31 109 ALA A C 1
ATOM 839 O O . ALA A 1 109 ? -13.600 -16.520 -2.171 1.00 82.31 109 ALA A O 1
ATOM 840 N N . GLY A 1 110 ? -11.449 -15.879 -2.097 1.00 78.50 110 GLY A N 1
ATOM 841 C CA . GLY A 1 110 ? -11.296 -16.047 -0.651 1.00 78.50 110 GLY A CA 1
ATOM 842 C C . GLY A 1 110 ? -12.317 -15.235 0.147 1.00 78.50 110 GLY A C 1
ATOM 843 O O . GLY A 1 110 ? -12.961 -15.766 1.054 1.00 78.50 110 GLY A O 1
ATOM 844 N N . PHE A 1 111 ? -12.538 -13.970 -0.225 1.00 80.50 111 PHE A N 1
ATOM 845 C CA . PHE A 1 111 ? -13.551 -13.133 0.419 1.00 80.50 111 PHE A CA 1
ATOM 846 C C . PHE A 1 111 ? -14.974 -13.641 0.170 1.00 80.50 111 PHE A C 1
ATOM 848 O O . PHE A 1 111 ? -15.775 -13.697 1.104 1.00 80.50 111 PHE A O 1
ATOM 855 N N . PHE A 1 112 ? -15.287 -14.065 -1.057 1.00 78.44 112 PHE A N 1
ATOM 856 C CA . PHE A 1 112 ? -16.590 -14.634 -1.391 1.00 78.44 112 PHE A CA 1
ATOM 857 C C . PHE A 1 112 ? -16.899 -15.894 -0.563 1.00 78.44 112 PHE A C 1
ATOM 859 O O . PHE A 1 112 ? -17.972 -15.989 0.040 1.00 78.44 112 PHE A O 1
ATOM 866 N N . PHE A 1 113 ? -15.952 -16.834 -0.468 1.00 75.62 113 PHE A N 1
ATOM 867 C CA . PHE A 1 113 ? -16.122 -18.055 0.327 1.00 75.62 113 PHE A CA 1
ATOM 868 C C . PHE A 1 113 ? -16.234 -17.763 1.828 1.00 75.62 113 PHE A C 1
ATOM 870 O O . PHE A 1 113 ? -17.101 -18.328 2.501 1.00 75.62 113 PHE A O 1
ATOM 877 N N . ALA A 1 114 ? -15.422 -16.839 2.351 1.00 70.06 114 ALA A N 1
ATOM 878 C CA . ALA A 1 114 ? -15.502 -16.416 3.747 1.00 70.06 114 ALA A CA 1
ATOM 879 C C . ALA A 1 114 ? -16.853 -15.750 4.069 1.00 70.06 114 ALA A C 1
ATOM 881 O O . ALA A 1 114 ? -17.458 -16.031 5.106 1.00 70.06 114 ALA A O 1
ATOM 882 N N . TRP A 1 115 ? -17.363 -14.907 3.166 1.00 69.19 115 TRP A N 1
ATOM 883 C CA . TRP A 1 115 ? -18.644 -14.222 3.334 1.00 69.19 115 TRP A CA 1
ATOM 884 C C . TRP A 1 115 ? -19.833 -15.187 3.292 1.00 69.19 115 TRP A C 1
ATOM 886 O O . TRP A 1 115 ? -20.712 -15.123 4.152 1.00 69.19 115 TRP A O 1
ATOM 896 N N . LYS A 1 116 ? -19.838 -16.138 2.348 1.00 63.25 116 LYS A N 1
ATOM 897 C CA . LYS A 1 116 ? -20.890 -17.161 2.240 1.00 63.25 116 LYS A CA 1
ATOM 898 C C . LYS A 1 116 ? -20.983 -18.017 3.509 1.00 63.25 116 LYS A C 1
ATOM 900 O O . LYS A 1 116 ? -22.081 -18.339 3.950 1.00 63.25 116 LYS A O 1
ATOM 905 N N . LYS A 1 117 ? -19.842 -18.314 4.143 1.00 55.38 117 LYS A N 1
ATOM 906 C CA . LYS A 1 117 ? -19.783 -19.023 5.433 1.00 55.38 117 LYS A CA 1
ATOM 907 C C . LYS A 1 117 ? -20.338 -18.182 6.593 1.00 55.38 117 LYS A C 1
ATOM 909 O O . LYS A 1 117 ? -20.967 -18.730 7.497 1.00 55.38 117 LYS A O 1
ATOM 914 N N . LYS A 1 118 ? -20.165 -16.855 6.545 1.00 51.38 118 LYS A N 1
ATOM 915 C CA . LYS A 1 118 ? -20.631 -15.911 7.574 1.00 51.38 118 LYS A CA 1
ATOM 916 C C . LYS A 1 118 ? -22.147 -15.683 7.558 1.00 51.38 118 LYS A C 1
ATOM 918 O O . LYS A 1 118 ? -22.726 -15.536 8.622 1.00 51.38 118 LYS A O 1
ATOM 923 N N . ASN A 1 119 ? -22.817 -15.746 6.406 1.00 48.25 119 ASN A N 1
ATOM 924 C CA . ASN A 1 119 ? -24.292 -15.739 6.384 1.00 48.25 119 ASN A CA 1
ATOM 925 C C . ASN A 1 119 ? -24.914 -16.960 7.097 1.00 48.25 119 ASN A C 1
ATOM 927 O O . ASN A 1 119 ? -26.067 -16.891 7.502 1.00 48.25 119 ASN A O 1
ATOM 931 N N . ASN A 1 120 ? -24.145 -18.038 7.299 1.00 42.38 120 ASN A N 1
ATOM 932 C CA . ASN A 1 120 ? -24.562 -19.228 8.051 1.00 42.38 120 ASN A CA 1
ATOM 933 C C . ASN A 1 120 ? -24.067 -19.259 9.504 1.00 42.38 120 ASN A C 1
ATOM 935 O O . ASN A 1 120 ? -24.393 -20.181 10.245 1.00 42.38 120 ASN A O 1
ATOM 939 N N . THR A 1 121 ? -23.271 -18.283 9.937 1.00 41.84 121 THR A N 1
ATOM 940 C CA . THR A 1 121 ? -22.766 -18.226 11.311 1.00 41.84 121 THR A CA 1
ATOM 941 C C . THR A 1 121 ? -22.970 -16.826 11.854 1.00 41.84 121 THR A C 1
ATOM 943 O O . THR A 1 121 ? -22.341 -15.880 11.388 1.00 41.84 121 THR A O 1
ATOM 946 N N . ASN A 1 122 ? -23.838 -16.707 12.864 1.00 37.50 122 ASN A N 1
ATOM 947 C CA . ASN A 1 122 ? -24.027 -15.522 13.704 1.00 37.50 122 ASN A CA 1
ATOM 948 C C . ASN A 1 122 ? -22.704 -15.127 14.389 1.00 37.50 122 ASN A C 1
ATOM 950 O O . ASN A 1 122 ? -22.521 -15.276 15.590 1.00 37.50 122 ASN A O 1
ATOM 954 N N . LEU A 1 123 ? -21.754 -14.600 13.624 1.00 40.69 123 LEU A N 1
ATOM 955 C CA . LEU A 1 123 ? -20.515 -14.005 14.099 1.00 40.69 123 LEU A CA 1
ATOM 956 C C . LEU A 1 123 ? -20.771 -12.515 14.341 1.00 40.69 123 LEU A C 1
ATOM 958 O O . LEU A 1 123 ? -20.064 -11.641 13.838 1.00 40.69 123 LEU A O 1
ATOM 962 N N . MET A 1 124 ? -21.771 -12.236 15.181 1.00 38.12 124 MET A N 1
ATOM 963 C CA . MET A 1 124 ? -21.619 -11.203 16.201 1.00 38.12 124 MET A CA 1
ATOM 964 C C . MET A 1 124 ? -20.574 -11.741 17.183 1.00 38.12 124 MET A C 1
ATOM 966 O O . MET A 1 124 ? -20.897 -12.282 18.235 1.00 38.12 124 MET A O 1
ATOM 970 N N . ILE A 1 125 ? -19.300 -11.680 16.791 1.00 41.28 125 ILE A N 1
ATOM 971 C CA . ILE A 1 125 ? -18.180 -12.064 17.650 1.00 41.28 125 ILE A CA 1
ATOM 972 C C . ILE A 1 125 ? -18.212 -11.127 18.854 1.00 41.28 125 ILE A C 1
ATOM 974 O O . ILE A 1 125 ? -17.807 -9.973 18.748 1.00 41.28 125 ILE A O 1
ATOM 978 N N . ALA A 1 126 ? -18.787 -11.612 19.955 1.00 40.25 126 ALA A N 1
ATOM 979 C CA . ALA A 1 126 ? -18.221 -11.647 21.303 1.00 40.25 126 ALA A CA 1
ATOM 980 C C . ALA A 1 126 ? -17.501 -10.391 21.847 1.00 40.25 126 ALA A C 1
ATOM 982 O O . ALA A 1 126 ? -16.749 -10.481 22.809 1.00 40.25 126 ALA A O 1
ATOM 983 N N . ALA A 1 127 ? -17.744 -9.195 21.314 1.00 43.94 127 ALA A N 1
ATOM 984 C CA . ALA A 1 127 ? -17.261 -7.948 21.909 1.00 43.94 127 ALA A CA 1
ATOM 985 C C . ALA A 1 127 ? -18.116 -7.511 23.115 1.00 43.94 127 ALA A C 1
ATOM 987 O O . ALA A 1 127 ? -17.775 -6.539 23.788 1.00 43.94 127 ALA A O 1
ATOM 988 N N . GLN A 1 128 ? -19.231 -8.202 23.381 1.00 46.66 128 GLN A N 1
ATOM 989 C CA . GLN A 1 128 ? -20.168 -7.866 24.455 1.00 46.66 128 GLN A CA 1
ATOM 990 C C . GLN A 1 128 ? -19.759 -8.399 25.841 1.00 46.66 128 GLN A C 1
ATOM 992 O O . GLN A 1 128 ? -20.328 -7.944 26.826 1.00 46.66 128 GLN A O 1
ATOM 997 N N . SER A 1 129 ? -18.754 -9.279 25.961 1.00 53.06 129 SER A N 1
ATOM 998 C CA . SER A 1 129 ? -18.352 -9.873 27.255 1.00 53.06 129 SER A CA 1
ATOM 999 C C . SER A 1 129 ? -16.947 -9.493 27.749 1.00 53.06 129 SER A C 1
ATOM 1001 O O . SER A 1 129 ? -16.520 -9.955 28.808 1.00 53.06 129 SER A O 1
ATOM 1003 N N . ILE A 1 130 ? -16.208 -8.639 27.032 1.00 64.06 130 ILE A N 1
ATOM 1004 C CA . ILE A 1 130 ? -14.851 -8.249 27.446 1.00 64.06 130 ILE A CA 1
ATOM 1005 C C . ILE A 1 130 ? -14.933 -7.192 28.555 1.00 64.06 130 ILE A C 1
ATOM 1007 O O . ILE A 1 130 ? -15.436 -6.086 28.342 1.00 64.06 130 ILE A O 1
ATOM 1011 N N . LYS A 1 131 ? -14.404 -7.522 29.743 1.00 73.69 131 LYS A N 1
ATOM 1012 C CA . LYS A 1 131 ? -14.395 -6.629 30.913 1.00 73.69 131 LYS A CA 1
ATOM 1013 C C . LYS A 1 131 ? -13.729 -5.281 30.574 1.00 73.69 131 LYS A C 1
ATOM 1015 O O . LYS A 1 131 ? -12.646 -5.278 29.986 1.00 73.69 131 LYS A O 1
ATOM 1020 N N . PRO A 1 132 ? -14.273 -4.133 31.027 1.00 73.62 132 PRO A N 1
ATOM 1021 C CA . PRO A 1 132 ? -13.680 -2.810 30.790 1.00 73.62 132 PRO A CA 1
ATOM 1022 C C . PRO A 1 132 ? -12.218 -2.669 31.243 1.00 73.62 132 PRO A C 1
ATOM 1024 O O . PRO A 1 132 ? -11.478 -1.861 30.688 1.00 73.62 132 PRO A O 1
ATOM 1027 N N . ALA A 1 133 ? -11.788 -3.453 32.239 1.00 83.56 133 ALA A N 1
ATOM 1028 C CA . ALA A 1 133 ? -10.401 -3.491 32.699 1.00 83.56 133 ALA A CA 1
ATOM 1029 C C . ALA A 1 133 ? -9.426 -3.942 31.598 1.00 83.56 133 ALA A C 1
ATOM 1031 O O . ALA A 1 133 ? -8.362 -3.352 31.457 1.00 83.56 133 ALA A O 1
ATOM 1032 N N . TYR A 1 134 ? -9.821 -4.911 30.767 1.00 85.75 134 TYR A N 1
ATOM 1033 C CA . TYR A 1 134 ? -8.993 -5.396 29.664 1.00 85.75 134 TYR A CA 1
ATOM 1034 C C . TYR A 1 134 ? -8.743 -4.293 28.630 1.00 85.75 134 TYR A C 1
ATOM 1036 O O . TYR A 1 134 ? -7.604 -4.061 28.241 1.00 85.75 134 TYR A O 1
ATOM 1044 N N . TRP A 1 135 ? -9.779 -3.531 28.261 1.00 87.25 135 TRP A N 1
ATOM 1045 C CA . TRP A 1 135 ? -9.637 -2.398 27.339 1.00 87.25 135 TRP A CA 1
ATOM 1046 C C . TRP A 1 135 ? -8.731 -1.292 27.887 1.00 87.25 135 TRP A C 1
ATOM 1048 O O . TRP A 1 135 ? -8.015 -0.659 27.118 1.00 87.25 135 TRP A O 1
ATOM 1058 N N . LYS A 1 136 ? -8.698 -1.079 29.209 1.00 89.44 136 LYS A N 1
ATOM 1059 C CA . LYS A 1 136 ? -7.728 -0.159 29.824 1.00 89.44 136 LYS A CA 1
ATOM 1060 C C . LYS A 1 136 ? -6.297 -0.681 29.707 1.00 89.44 136 LYS A C 1
ATOM 1062 O O . LYS A 1 136 ? -5.403 0.099 29.402 1.00 89.44 136 LYS A O 1
ATOM 1067 N N . THR A 1 137 ? -6.075 -1.976 29.926 1.00 90.81 137 THR A N 1
ATOM 1068 C CA . THR A 1 137 ? -4.748 -2.583 29.754 1.00 90.81 137 THR A CA 1
ATOM 1069 C C . THR A 1 137 ? -4.286 -2.485 28.304 1.00 90.81 137 THR A C 1
ATOM 1071 O O . THR A 1 137 ? -3.188 -1.997 28.052 1.00 90.81 137 THR A O 1
ATOM 1074 N N . VAL A 1 138 ? -5.144 -2.861 27.346 1.00 90.81 138 VAL A N 1
ATOM 1075 C CA . VAL A 1 138 ? -4.843 -2.744 25.909 1.00 90.81 138 VAL A CA 1
ATOM 1076 C C . VAL A 1 138 ? -4.523 -1.297 25.549 1.00 90.81 138 VAL A C 1
ATOM 1078 O O . VAL A 1 138 ? -3.534 -1.059 24.864 1.00 90.81 138 VAL A O 1
ATOM 1081 N N . TYR A 1 139 ? -5.291 -0.327 26.053 1.00 93.75 139 TYR A N 1
ATOM 1082 C CA . TYR A 1 139 ? -5.018 1.094 25.847 1.00 93.75 139 TYR A CA 1
ATOM 1083 C C . TYR A 1 139 ? -3.610 1.491 26.303 1.00 93.75 139 TYR A C 1
ATOM 1085 O O . TYR A 1 139 ? -2.885 2.122 25.541 1.00 93.75 139 TYR A O 1
ATOM 1093 N N . TRP A 1 140 ? -3.210 1.129 27.524 1.00 94.12 140 TRP A N 1
ATOM 1094 C CA . TRP A 1 140 ? -1.914 1.543 28.066 1.00 94.12 140 TRP A CA 1
ATOM 1095 C C . TRP A 1 140 ? -0.744 0.880 27.345 1.00 94.12 140 TRP A C 1
ATOM 1097 O O . TRP A 1 140 ? 0.194 1.569 26.955 1.00 94.12 140 TRP A O 1
ATOM 1107 N N . VAL A 1 141 ? -0.832 -0.431 27.103 1.00 94.06 141 VAL A N 1
ATOM 1108 C CA . VAL A 1 141 ? 0.205 -1.185 26.382 1.00 94.06 141 VAL A CA 1
ATOM 1109 C C . VAL A 1 141 ? 0.356 -0.664 24.953 1.00 94.06 141 VAL A C 1
ATOM 1111 O O . VAL A 1 141 ? 1.468 -0.404 24.500 1.00 94.06 141 VAL A O 1
ATOM 1114 N N . SER A 1 142 ? -0.757 -0.454 24.248 1.00 94.12 142 SER A N 1
ATOM 1115 C CA . SER A 1 142 ? -0.717 0.064 22.878 1.00 94.12 142 SER A CA 1
ATOM 1116 C C . SER A 1 142 ? -0.240 1.516 22.816 1.00 94.12 142 SER A C 1
ATOM 1118 O O . SER A 1 142 ? 0.559 1.841 21.945 1.00 94.12 142 SER A O 1
ATOM 1120 N N . SER A 1 143 ? -0.632 2.375 23.761 1.00 94.69 143 SER A N 1
ATOM 1121 C CA . SER A 1 143 ? -0.144 3.762 23.833 1.00 94.69 143 SER A CA 1
ATOM 1122 C C . SER A 1 143 ? 1.359 3.831 24.096 1.00 94.69 143 SER A C 1
ATOM 1124 O O . SER A 1 143 ? 2.050 4.619 23.457 1.00 94.69 143 SER A O 1
ATOM 1126 N N . LEU A 1 144 ? 1.882 2.972 24.977 1.00 95.38 144 LEU A N 1
ATOM 1127 C CA . LEU A 1 144 ? 3.324 2.832 25.182 1.00 95.38 144 LEU A CA 1
ATOM 1128 C C . LEU A 1 144 ? 4.025 2.385 23.889 1.00 95.38 144 LEU A C 1
ATOM 1130 O O . LEU A 1 144 ? 5.046 2.957 23.520 1.00 95.38 144 LEU A O 1
ATOM 1134 N N . GLY A 1 145 ? 3.439 1.430 23.161 1.00 93.06 145 GLY A N 1
ATOM 1135 C CA . GLY A 1 145 ? 3.923 1.015 21.842 1.00 93.06 145 GLY A CA 1
ATOM 1136 C C . GLY A 1 145 ? 3.981 2.166 20.829 1.00 93.06 145 GLY A C 1
ATOM 1137 O O . GLY A 1 145 ? 4.983 2.314 20.134 1.00 93.06 145 GLY A O 1
ATOM 1138 N N . VAL A 1 146 ? 2.959 3.031 20.780 1.00 93.31 146 VAL A N 1
ATOM 1139 C CA . VAL A 1 146 ? 2.951 4.234 19.920 1.00 93.31 146 VAL A CA 1
ATOM 1140 C C . VAL A 1 146 ? 4.077 5.199 20.295 1.00 93.31 146 VAL A C 1
ATOM 1142 O O . VAL A 1 146 ? 4.756 5.722 19.417 1.00 93.31 146 VAL A O 1
ATOM 1145 N N . LEU A 1 147 ? 4.307 5.425 21.590 1.00 93.81 147 LEU A N 1
ATOM 1146 C CA . LEU A 1 147 ? 5.376 6.315 22.054 1.00 93.81 147 LEU A CA 1
ATOM 1147 C C . LEU A 1 147 ? 6.764 5.773 21.689 1.00 93.81 147 LEU A C 1
ATOM 1149 O O . LEU A 1 147 ? 7.578 6.511 21.140 1.00 93.81 147 LEU A O 1
ATOM 1153 N N . ILE A 1 148 ? 7.012 4.482 21.931 1.00 91.44 148 ILE A N 1
ATOM 1154 C CA . ILE A 1 148 ? 8.282 3.827 21.587 1.00 91.44 148 ILE A CA 1
ATOM 1155 C C . ILE A 1 148 ? 8.512 3.876 20.075 1.00 91.44 148 ILE A C 1
ATOM 1157 O O . ILE A 1 148 ? 9.574 4.294 19.621 1.00 91.44 148 ILE A O 1
ATOM 1161 N N . THR A 1 149 ? 7.511 3.491 19.281 1.00 90.56 149 THR A N 1
ATOM 1162 C CA . THR A 1 149 ? 7.629 3.498 17.816 1.00 90.56 149 THR A CA 1
ATOM 1163 C C . THR A 1 149 ? 7.784 4.908 17.253 1.00 90.56 149 THR A C 1
ATOM 1165 O O . THR A 1 149 ? 8.539 5.081 16.302 1.00 90.56 149 THR A O 1
ATOM 1168 N N . GLY A 1 150 ? 7.157 5.927 17.849 1.00 88.31 150 GLY A N 1
ATOM 1169 C CA . GLY A 1 150 ? 7.359 7.330 17.474 1.00 88.31 150 GLY A CA 1
ATOM 1170 C C . GLY A 1 150 ? 8.751 7.850 17.787 1.00 88.31 150 GLY A C 1
ATOM 1171 O O . GLY A 1 150 ? 9.354 8.501 16.936 1.00 88.31 150 GLY A O 1
ATOM 1172 N N . TYR A 1 151 ? 9.295 7.501 18.951 1.00 89.25 151 TYR A N 1
ATOM 1173 C CA . TYR A 1 151 ? 10.673 7.828 19.307 1.00 89.25 151 TYR A CA 1
ATOM 1174 C C . TYR A 1 151 ? 11.676 7.163 18.356 1.00 89.25 151 TYR A C 1
ATOM 1176 O O . TYR A 1 151 ? 12.525 7.837 17.776 1.00 89.25 151 TYR A O 1
ATOM 1184 N N . LEU A 1 152 ? 11.532 5.856 18.125 1.00 86.19 152 LEU A N 1
ATOM 1185 C CA . LEU A 1 152 ? 12.399 5.116 17.207 1.00 86.19 152 LEU A CA 1
ATOM 1186 C C . LEU A 1 152 ? 12.255 5.606 15.758 1.00 86.19 152 LEU A C 1
ATOM 1188 O O . LEU A 1 152 ? 13.248 5.662 15.035 1.00 86.19 152 LEU A O 1
ATOM 1192 N N . SER A 1 153 ? 11.050 6.002 15.330 1.00 83.81 153 SER A N 1
ATOM 1193 C CA . SER A 1 153 ? 10.831 6.566 13.988 1.00 83.81 153 SER A CA 1
ATOM 1194 C C . SER A 1 153 ? 11.526 7.916 13.852 1.00 83.81 153 SER A C 1
ATOM 1196 O O . SER A 1 153 ? 12.153 8.178 12.829 1.00 83.81 153 SER A O 1
ATOM 1198 N N . ALA A 1 154 ? 11.482 8.743 14.902 1.00 83.88 154 ALA A N 1
ATOM 1199 C CA . ALA A 1 154 ? 12.168 10.026 14.923 1.00 83.88 154 ALA A CA 1
ATOM 1200 C C . ALA A 1 154 ? 13.694 9.878 14.802 1.00 83.88 154 ALA A C 1
ATOM 1202 O O . ALA A 1 154 ? 14.315 10.675 14.106 1.00 83.88 154 ALA A O 1
ATOM 1203 N N . ILE A 1 155 ? 14.280 8.853 15.431 1.00 81.19 155 ILE A N 1
ATOM 1204 C CA . ILE A 1 155 ? 15.707 8.519 15.280 1.00 81.19 155 ILE A CA 1
ATOM 1205 C C . ILE A 1 155 ? 16.003 7.981 13.876 1.00 81.19 155 ILE A C 1
ATOM 1207 O O . ILE A 1 155 ? 16.968 8.408 13.249 1.00 81.19 155 ILE A O 1
ATOM 1211 N N . SER A 1 156 ? 15.166 7.065 13.377 1.00 75.75 156 SER A N 1
ATOM 1212 C CA . SER A 1 156 ? 15.377 6.410 12.076 1.00 75.75 156 SER A CA 1
ATOM 1213 C C . SER A 1 156 ? 15.367 7.417 10.922 1.00 75.75 156 SER A C 1
ATOM 1215 O O . SER A 1 156 ? 16.213 7.354 10.036 1.00 75.75 156 SER A O 1
ATOM 1217 N N . TYR A 1 157 ? 14.420 8.363 10.936 1.00 73.50 157 TYR A N 1
ATOM 1218 C CA . TYR A 1 157 ? 14.307 9.388 9.894 1.00 73.50 157 TYR A CA 1
ATOM 1219 C C . TYR A 1 157 ? 15.274 10.569 10.073 1.00 73.50 157 TYR A C 1
ATOM 1221 O O . TYR A 1 157 ? 15.545 11.266 9.098 1.00 73.50 157 TYR A O 1
ATOM 1229 N N . GLY A 1 158 ? 15.783 10.801 11.287 1.00 73.50 158 GLY A N 1
ATOM 1230 C CA . GLY A 1 158 ? 16.738 11.871 11.575 1.00 73.50 158 GLY A CA 1
ATOM 1231 C C . GLY A 1 158 ? 16.095 13.263 11.746 1.00 73.50 158 GLY A C 1
ATOM 1232 O O . GLY A 1 158 ? 15.022 13.374 12.364 1.00 73.50 158 GLY A O 1
ATOM 1233 N N . PRO A 1 159 ? 16.766 14.342 11.289 1.00 72.88 159 PRO A N 1
ATOM 1234 C CA . PRO A 1 159 ? 16.321 15.719 11.497 1.00 72.88 159 PRO A CA 1
ATOM 1235 C C . PRO A 1 159 ? 15.008 16.040 10.776 1.00 72.88 159 PRO A C 1
ATOM 1237 O O . PRO A 1 159 ? 14.515 15.302 9.918 1.00 72.88 159 PRO A O 1
ATOM 1240 N N . THR A 1 160 ? 14.391 17.153 11.169 1.00 77.12 160 THR A N 1
ATOM 1241 C CA . THR A 1 160 ? 13.120 17.577 10.576 1.00 77.12 160 THR A CA 1
ATOM 1242 C C . THR A 1 160 ? 13.305 18.070 9.138 1.00 77.12 160 THR A C 1
ATOM 1244 O O . THR A 1 160 ? 14.398 18.452 8.725 1.00 77.12 160 THR A O 1
ATOM 1247 N N . VAL A 1 161 ? 12.213 18.125 8.368 1.00 69.75 161 VAL A N 1
ATOM 1248 C CA . VAL A 1 161 ? 12.192 18.680 7.002 1.00 69.75 161 VAL A CA 1
ATOM 1249 C C . VAL A 1 161 ? 12.620 20.147 6.934 1.00 69.75 161 VAL A C 1
ATOM 1251 O O . VAL A 1 161 ? 12.823 20.643 5.835 1.00 69.75 161 VAL A O 1
ATOM 1254 N N . PHE A 1 162 ? 12.729 20.836 8.074 1.00 69.94 162 PHE A N 1
ATOM 1255 C CA . PHE A 1 162 ? 13.214 22.213 8.177 1.00 69.94 162 PHE A CA 1
ATOM 1256 C C . PHE A 1 162 ? 14.726 22.308 8.403 1.00 69.94 162 PHE A C 1
ATOM 1258 O O . PHE A 1 162 ? 15.290 23.381 8.228 1.00 69.94 162 PHE A O 1
ATOM 1265 N N . GLU A 1 163 ? 15.376 21.207 8.785 1.00 65.94 163 GLU A N 1
ATOM 1266 C CA . GLU A 1 163 ? 16.787 21.170 9.190 1.00 65.94 163 GLU A CA 1
ATOM 1267 C C . GLU A 1 163 ? 17.645 20.295 8.262 1.00 65.94 163 GLU A C 1
ATOM 1269 O O . GLU A 1 163 ? 18.842 20.543 8.157 1.00 65.94 163 GLU A O 1
ATOM 1274 N N . GLY A 1 164 ? 17.061 19.319 7.548 1.00 56.84 164 GLY A N 1
ATOM 1275 C CA . GLY A 1 164 ? 17.815 18.437 6.647 1.00 56.84 164 GLY A CA 1
ATOM 1276 C C . GLY A 1 164 ? 17.011 17.751 5.528 1.00 56.84 164 GLY A C 1
ATOM 1277 O O . GLY A 1 164 ? 15.781 17.591 5.567 1.00 56.84 164 GLY A O 1
ATOM 1278 N N . VAL A 1 165 ? 17.727 17.302 4.491 1.00 53.50 165 VAL A N 1
ATOM 1279 C CA . VAL A 1 165 ? 17.173 16.570 3.333 1.00 53.50 165 VAL A CA 1
ATOM 1280 C C . VAL A 1 165 ? 17.021 15.075 3.665 1.00 53.50 165 VAL A C 1
ATOM 1282 O O . VAL A 1 165 ? 17.796 14.512 4.422 1.00 53.50 165 VAL A O 1
ATOM 1285 N N . TYR A 1 166 ? 15.988 14.409 3.144 1.00 45.09 166 TYR A N 1
ATOM 1286 C CA . TYR A 1 166 ? 15.731 12.986 3.422 1.00 45.09 166 TYR A CA 1
ATOM 1287 C C . TYR A 1 166 ? 16.586 12.123 2.534 1.00 45.09 166 TYR A C 1
ATOM 1289 O O . TYR A 1 166 ? 16.692 12.394 1.342 1.00 45.09 166 TYR A O 1
ATOM 1297 N N . GLY A 1 167 ? 17.174 11.090 3.130 1.00 46.22 167 GLY A N 1
ATOM 1298 C CA . GLY A 1 167 ? 18.132 10.237 2.442 1.00 46.22 167 GLY A CA 1
ATOM 1299 C C . GLY A 1 167 ? 19.551 10.809 2.380 1.00 46.22 167 GLY A C 1
ATOM 1300 O O . GLY A 1 167 ? 20.369 10.240 1.672 1.00 46.22 167 GLY A O 1
ATOM 1301 N N . THR A 1 168 ? 19.886 11.870 3.132 1.00 45.38 168 THR A N 1
ATOM 1302 C CA . THR A 1 168 ? 21.287 12.328 3.291 1.00 45.38 168 THR A CA 1
ATOM 1303 C C . THR A 1 168 ? 22.149 11.375 4.122 1.00 45.38 168 THR A C 1
ATOM 1305 O O . THR A 1 168 ? 23.341 11.614 4.274 1.00 45.38 168 THR A O 1
ATOM 1308 N N . GLY A 1 169 ? 21.568 10.300 4.668 1.00 47.41 169 GLY A N 1
ATOM 1309 C CA . GLY A 1 169 ? 22.282 9.350 5.524 1.00 47.41 169 GLY A CA 1
ATOM 1310 C C . GLY A 1 169 ? 22.533 9.856 6.948 1.00 47.41 169 GLY A C 1
ATOM 1311 O O . GLY A 1 169 ? 23.269 9.220 7.687 1.00 47.41 169 GLY A O 1
ATOM 1312 N N . GLU A 1 170 ? 21.926 10.976 7.358 1.00 48.91 170 GLU A N 1
ATOM 1313 C CA . GLU A 1 170 ? 22.067 11.504 8.727 1.00 48.91 170 GLU A CA 1
ATOM 1314 C C . GLU A 1 170 ? 21.210 10.755 9.767 1.00 48.91 170 GLU A C 1
ATOM 1316 O O . GLU A 1 170 ? 21.447 10.861 10.970 1.00 48.91 170 GLU A O 1
ATOM 1321 N N . GLY A 1 171 ? 20.204 9.994 9.320 1.00 54.38 171 GLY A N 1
ATOM 1322 C CA . GLY A 1 171 ? 19.452 9.061 10.164 1.00 54.38 171 GLY A CA 1
ATOM 1323 C C . GLY A 1 171 ? 20.163 7.711 10.284 1.00 54.38 171 GLY A C 1
ATOM 1324 O O . GLY A 1 171 ? 20.914 7.325 9.393 1.00 54.38 171 GLY A O 1
ATOM 1325 N N . GLN A 1 172 ? 19.884 6.944 11.344 1.00 56.03 172 GLN A N 1
ATOM 1326 C CA . GLN A 1 172 ? 20.497 5.618 11.577 1.00 56.03 172 GLN A CA 1
ATOM 1327 C C . GLN A 1 172 ? 20.019 4.511 10.608 1.00 56.03 172 GLN A C 1
ATOM 1329 O O . GLN A 1 172 ? 20.138 3.325 10.911 1.00 56.03 172 GLN A O 1
ATOM 1334 N N . GLY A 1 173 ? 19.433 4.873 9.465 1.00 57.78 173 GLY A N 1
ATOM 1335 C CA . GLY A 1 173 ? 18.666 3.944 8.643 1.00 57.78 173 GLY A CA 1
ATOM 1336 C C . GLY A 1 173 ? 17.401 3.467 9.363 1.00 57.78 173 GLY A C 1
ATOM 1337 O O . GLY A 1 173 ? 17.099 3.843 10.501 1.00 57.78 173 GLY A O 1
ATOM 1338 N N . GLN A 1 174 ? 16.598 2.653 8.683 1.00 60.88 174 GLN A N 1
ATOM 1339 C CA . GLN A 1 174 ? 15.365 2.139 9.266 1.00 60.88 174 GLN A CA 1
ATOM 1340 C C . GLN A 1 174 ? 15.710 1.046 10.293 1.00 60.88 174 GLN A C 1
ATOM 1342 O O . GLN A 1 174 ? 15.931 -0.104 9.929 1.00 60.88 174 GLN A O 1
ATOM 1347 N N . LEU A 1 175 ? 15.737 1.397 11.589 1.00 61.28 175 LEU A N 1
ATOM 1348 C CA . LEU A 1 175 ? 16.127 0.489 12.690 1.00 61.28 175 LEU A CA 1
ATOM 1349 C C . LEU A 1 175 ? 15.364 -0.849 12.677 1.00 61.28 175 LEU A C 1
ATOM 1351 O O . LEU A 1 175 ? 15.891 -1.887 13.072 1.00 61.28 175 LEU A O 1
ATOM 1355 N N . LEU A 1 176 ? 14.105 -0.803 12.234 1.00 65.38 176 LEU A N 1
ATOM 1356 C CA . LEU A 1 176 ? 13.230 -1.945 11.986 1.00 65.38 176 LEU A CA 1
ATOM 1357 C C . LEU A 1 176 ? 12.415 -1.667 10.715 1.00 65.38 176 LEU A C 1
ATOM 1359 O O . LEU A 1 176 ? 11.657 -0.695 10.677 1.00 65.38 176 LEU A O 1
ATOM 1363 N N . GLY A 1 177 ? 12.497 -2.540 9.706 1.00 63.47 177 GLY A N 1
ATOM 1364 C CA . GLY A 1 177 ? 11.831 -2.348 8.404 1.00 63.47 177 GLY A CA 1
ATOM 1365 C C . GLY A 1 177 ? 10.298 -2.213 8.460 1.00 63.47 177 GLY A C 1
ATOM 1366 O O . GLY A 1 177 ? 9.677 -1.716 7.526 1.00 63.47 177 GLY A O 1
ATOM 1367 N N . ASN A 1 178 ? 9.664 -2.608 9.569 1.00 70.25 178 ASN A N 1
ATOM 1368 C CA . ASN A 1 178 ? 8.217 -2.510 9.789 1.00 70.25 178 ASN A CA 1
ATOM 1369 C C . ASN A 1 178 ? 7.817 -1.604 10.971 1.00 70.25 178 ASN A C 1
ATOM 1371 O O . ASN A 1 178 ? 6.653 -1.621 11.384 1.00 70.25 178 ASN A O 1
ATOM 1375 N N . LEU A 1 179 ? 8.745 -0.807 11.509 1.00 79.56 179 LEU A N 1
ATOM 1376 C CA . LEU A 1 179 ? 8.549 0.013 12.710 1.00 79.56 179 LEU A CA 1
ATOM 1377 C C . LEU A 1 179 ? 7.276 0.870 12.660 1.00 79.56 179 LEU A C 1
ATOM 1379 O O . LEU A 1 179 ? 6.489 0.911 13.607 1.00 79.56 179 LEU A O 1
ATOM 1383 N N . GLN A 1 180 ? 7.054 1.537 11.530 1.00 80.88 180 GLN A N 1
ATOM 1384 C CA . GLN A 1 180 ? 5.937 2.454 11.344 1.00 80.88 180 GLN A CA 1
ATOM 1385 C C . GLN A 1 180 ? 4.608 1.694 11.242 1.00 80.88 180 GLN A C 1
ATOM 1387 O O . GLN A 1 180 ? 3.590 2.156 11.755 1.00 80.88 180 GLN A O 1
ATOM 1392 N N . SER A 1 181 ? 4.620 0.487 10.664 1.00 80.88 181 SER A N 1
ATOM 1393 C CA . SER A 1 181 ? 3.443 -0.390 10.629 1.00 80.88 181 SER A CA 1
ATOM 1394 C C . SER A 1 181 ? 3.053 -0.859 12.031 1.00 80.88 181 SER A C 1
ATOM 1396 O O . SER A 1 181 ? 1.869 -0.842 12.371 1.00 80.88 181 SER A O 1
ATOM 1398 N N . ILE A 1 182 ? 4.034 -1.208 12.874 1.00 84.69 182 ILE A N 1
ATOM 1399 C CA . ILE A 1 182 ? 3.798 -1.542 14.289 1.00 84.69 182 ILE A CA 1
ATOM 1400 C C . ILE A 1 182 ? 3.162 -0.346 15.007 1.00 84.69 182 ILE A C 1
ATOM 1402 O O . ILE A 1 182 ? 2.140 -0.503 15.677 1.00 84.69 182 ILE A O 1
ATOM 1406 N N . GLY A 1 183 ? 3.705 0.860 14.808 1.00 87.06 183 GLY A N 1
ATOM 1407 C CA . GLY A 1 183 ? 3.165 2.085 15.398 1.00 87.06 183 GLY A CA 1
ATOM 1408 C C . GLY A 1 183 ? 1.719 2.371 14.979 1.00 87.06 183 GLY A C 1
ATOM 1409 O O . GLY A 1 183 ? 0.883 2.673 15.832 1.00 87.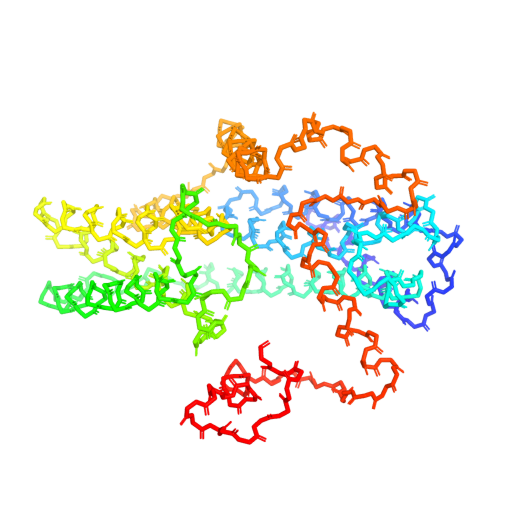06 183 GLY A O 1
ATOM 1410 N N . VAL A 1 184 ? 1.375 2.182 13.699 1.00 86.81 184 VAL A N 1
ATOM 1411 C CA . VAL A 1 184 ? -0.008 2.321 13.206 1.00 86.81 184 VAL A CA 1
ATOM 1412 C C . VAL A 1 184 ? -0.940 1.284 13.840 1.00 86.81 184 VAL A C 1
ATOM 1414 O O . VAL A 1 184 ? -2.037 1.639 14.273 1.00 86.81 184 VAL A O 1
ATOM 1417 N N . VAL A 1 185 ? -0.524 0.018 13.952 1.00 86.94 185 VAL A N 1
ATOM 1418 C CA . VAL A 1 185 ? -1.325 -1.028 14.616 1.00 86.94 185 VAL A CA 1
ATOM 1419 C C . VAL A 1 185 ? -1.573 -0.673 16.083 1.00 86.94 185 VAL A C 1
ATOM 1421 O O . VAL A 1 185 ? -2.715 -0.727 16.547 1.00 86.94 185 VAL A O 1
ATOM 1424 N N . CYS A 1 186 ? -0.533 -0.258 16.808 1.00 90.44 186 CYS A N 1
ATOM 1425 C CA . CYS A 1 186 ? -0.652 0.194 18.192 1.00 90.44 186 CYS A CA 1
ATOM 1426 C C . CYS A 1 186 ? -1.583 1.411 18.315 1.00 90.44 186 CYS A C 1
ATOM 1428 O O . CYS A 1 186 ? -2.435 1.440 19.203 1.00 90.44 186 CYS A O 1
ATOM 1430 N N . LEU A 1 187 ? -1.497 2.376 17.398 1.00 91.50 187 LEU A N 1
ATOM 1431 C CA . LEU A 1 187 ? -2.366 3.552 17.387 1.00 91.50 187 LEU A CA 1
ATOM 1432 C C . LEU A 1 187 ? -3.836 3.183 17.152 1.00 91.50 187 LEU A C 1
ATOM 1434 O O . LEU A 1 187 ? -4.735 3.706 17.806 1.00 91.50 187 LEU A O 1
ATOM 1438 N N . VAL A 1 188 ? -4.097 2.242 16.247 1.00 88.81 188 VAL A N 1
ATOM 1439 C CA . VAL A 1 188 ? -5.450 1.733 16.009 1.00 88.81 188 VAL A CA 1
ATOM 1440 C C . VAL A 1 188 ? -5.989 1.029 17.257 1.00 88.81 188 VAL A C 1
ATOM 1442 O O . VAL A 1 188 ? -7.130 1.270 17.652 1.00 88.81 188 VAL A O 1
ATOM 1445 N N . LEU A 1 189 ? -5.183 0.191 17.915 1.00 89.38 189 LEU A N 1
ATOM 1446 C CA . LEU A 1 189 ? -5.587 -0.509 19.139 1.00 89.38 189 LEU A CA 1
ATOM 1447 C C . LEU A 1 189 ? -5.873 0.452 20.299 1.00 89.38 189 LEU A C 1
ATOM 1449 O O . LEU A 1 189 ? -6.862 0.255 21.015 1.00 89.38 189 LEU A O 1
ATOM 1453 N N . SER A 1 190 ? -5.063 1.501 20.472 1.00 91.00 190 SER A N 1
ATOM 1454 C CA . SER A 1 190 ? -5.284 2.514 21.510 1.00 91.00 190 SER A CA 1
ATOM 1455 C C . SER A 1 190 ? -6.575 3.290 21.247 1.00 91.00 190 SER A C 1
ATOM 1457 O O . SER A 1 190 ? -7.391 3.464 22.156 1.00 91.00 190 SER A O 1
ATOM 1459 N N . PHE A 1 191 ? -6.837 3.637 19.984 1.00 89.19 191 PHE A N 1
ATOM 1460 C CA . PHE A 1 191 ? -8.058 4.312 19.557 1.00 89.19 191 PHE A CA 1
ATOM 1461 C C . PHE A 1 191 ? -9.317 3.454 19.771 1.00 89.19 191 PHE A C 1
ATOM 1463 O O . PHE A 1 191 ? -10.292 3.910 20.376 1.00 89.19 191 PHE A O 1
ATOM 1470 N N . VAL A 1 192 ? -9.297 2.183 19.345 1.00 87.25 192 VAL A N 1
ATOM 1471 C CA . VAL A 1 192 ? -10.399 1.228 19.584 1.00 87.25 192 VAL A CA 1
ATOM 1472 C C . VAL A 1 192 ? -10.664 1.087 21.081 1.00 87.25 192 VAL A C 1
ATOM 1474 O O . VAL A 1 192 ? -11.817 1.114 21.519 1.00 87.25 192 VAL A O 1
ATOM 1477 N N . SER A 1 193 ? -9.602 0.975 21.878 1.00 88.12 193 SER A N 1
ATOM 1478 C CA . SER A 1 193 ? -9.702 0.851 23.331 1.00 88.12 193 SER A CA 1
ATOM 1479 C C . SER A 1 193 ? -10.304 2.103 23.967 1.00 88.12 193 SER A C 1
ATOM 1481 O O . SER A 1 193 ? -11.191 1.983 24.812 1.00 88.12 193 SER A O 1
ATOM 1483 N N . ALA A 1 194 ? -9.915 3.301 23.522 1.00 88.31 194 ALA A N 1
ATOM 1484 C CA . ALA A 1 194 ? -10.489 4.559 23.997 1.00 88.31 194 ALA A CA 1
ATOM 1485 C C . ALA A 1 194 ? -12.003 4.644 23.732 1.00 88.31 194 ALA A C 1
ATOM 1487 O O . ALA A 1 194 ? -12.766 4.992 24.639 1.00 88.31 194 ALA A O 1
ATOM 1488 N N . ILE A 1 195 ? -12.458 4.237 22.537 1.00 84.69 195 ILE A N 1
ATOM 1489 C CA . ILE A 1 195 ? -13.894 4.150 22.212 1.00 84.69 195 ILE A CA 1
ATOM 1490 C C . ILE A 1 195 ? -14.610 3.182 23.161 1.00 84.69 195 ILE A C 1
ATOM 1492 O O . ILE A 1 195 ? -15.692 3.487 23.667 1.00 84.69 195 ILE A O 1
ATOM 1496 N N . ARG A 1 196 ? -14.017 2.013 23.427 1.00 83.06 196 ARG A N 1
ATOM 1497 C CA . ARG A 1 196 ? -14.615 0.975 24.284 1.00 83.06 196 ARG A CA 1
ATOM 1498 C C . ARG A 1 196 ? -14.660 1.368 25.760 1.00 83.06 196 ARG A C 1
ATOM 1500 O O . ARG A 1 196 ? -15.612 0.999 26.444 1.00 83.06 196 ARG A O 1
ATOM 1507 N N . VAL A 1 197 ? -13.684 2.140 26.240 1.00 85.06 197 VAL A N 1
ATOM 1508 C CA . VAL A 1 197 ? -13.637 2.662 27.618 1.00 85.06 197 VAL A CA 1
ATOM 1509 C C . VAL A 1 197 ? -14.659 3.789 27.843 1.00 85.06 197 VAL A C 1
ATOM 1511 O O . VAL A 1 197 ? -15.055 4.016 28.987 1.00 85.06 197 VAL A O 1
ATOM 1514 N N . LYS A 1 198 ? -15.134 4.457 26.777 1.00 81.44 198 LYS A N 1
ATOM 1515 C CA . LYS A 1 198 ? -16.170 5.514 26.808 1.00 81.44 198 LYS A CA 1
ATOM 1516 C C . LYS A 1 198 ? -15.847 6.697 27.738 1.00 81.44 198 LYS A C 1
ATOM 1518 O O . LYS A 1 198 ? -16.746 7.307 28.310 1.00 81.44 198 LYS A O 1
ATOM 1523 N N . LYS A 1 199 ? -14.564 7.030 27.906 1.00 83.31 199 LYS A N 1
ATOM 1524 C CA . LYS A 1 199 ? -14.107 8.173 28.714 1.00 83.31 199 LYS A CA 1
ATOM 1525 C C . LYS A 1 199 ? -13.324 9.155 27.852 1.00 83.31 199 LYS A C 1
ATOM 1527 O O . LYS A 1 199 ? -12.368 8.754 27.191 1.00 83.31 199 LYS A O 1
ATOM 1532 N N . ILE A 1 200 ? -13.681 10.438 27.924 1.00 85.75 200 ILE A N 1
ATOM 1533 C CA . ILE A 1 200 ? -13.097 11.489 27.077 1.00 85.75 200 ILE A CA 1
ATOM 1534 C C . ILE A 1 200 ? -11.577 11.621 27.248 1.00 85.75 200 ILE A C 1
ATOM 1536 O O . ILE A 1 200 ? -10.867 11.768 26.262 1.00 85.75 200 ILE A O 1
ATOM 1540 N N . ASN A 1 201 ? -11.059 11.446 28.469 1.00 89.12 201 ASN A N 1
ATOM 1541 C CA . ASN A 1 201 ? -9.623 11.554 28.755 1.00 89.12 201 ASN A CA 1
ATOM 1542 C C . ASN A 1 201 ? -8.779 10.560 27.941 1.00 89.12 201 ASN A C 1
ATOM 1544 O O . ASN A 1 201 ? -7.682 10.896 27.510 1.00 89.12 201 ASN A O 1
ATOM 1548 N N . TYR A 1 202 ? -9.298 9.352 27.695 1.00 87.88 202 TYR A N 1
ATOM 1549 C CA . TYR A 1 202 ? -8.612 8.344 26.880 1.00 87.88 202 TYR A CA 1
ATOM 1550 C C . TYR A 1 202 ? -8.612 8.737 25.401 1.00 87.88 202 TYR A C 1
ATOM 1552 O O . TYR A 1 202 ? -7.652 8.483 24.685 1.00 87.88 202 TYR A O 1
ATOM 1560 N N . PHE A 1 203 ? -9.675 9.393 24.938 1.00 86.81 203 PHE A N 1
ATOM 1561 C CA . PHE A 1 203 ? -9.739 9.900 23.573 1.00 86.81 203 PHE A CA 1
ATOM 1562 C C . PHE A 1 203 ? -8.751 11.054 23.357 1.00 86.81 203 PHE A C 1
ATOM 1564 O O . PHE A 1 203 ? -8.003 11.047 22.385 1.00 86.81 203 PHE A O 1
ATOM 1571 N N . ILE A 1 204 ? -8.687 11.996 24.305 1.00 89.69 204 ILE A N 1
ATOM 1572 C CA . ILE A 1 204 ? -7.710 13.098 24.299 1.00 89.69 204 ILE A CA 1
ATOM 1573 C C . ILE A 1 204 ? -6.279 12.547 24.319 1.00 89.69 204 ILE A C 1
ATOM 1575 O O . ILE A 1 204 ? -5.442 12.985 23.533 1.00 89.69 204 ILE A O 1
ATOM 1579 N N . GLY A 1 205 ? -6.007 11.546 25.163 1.00 91.00 205 GLY A N 1
ATOM 1580 C CA . GLY A 1 205 ? -4.703 10.885 25.211 1.00 91.00 205 GLY A CA 1
ATOM 1581 C C . GLY A 1 205 ? -4.306 10.260 23.873 1.00 91.00 205 GLY A C 1
ATOM 1582 O O . GLY A 1 205 ? -3.169 10.433 23.439 1.00 91.00 205 GLY A O 1
ATOM 1583 N N . VAL A 1 206 ? -5.248 9.615 23.172 1.00 90.19 206 VAL A N 1
ATOM 1584 C CA . VAL A 1 206 ? -4.992 9.055 21.834 1.00 90.19 206 VAL A CA 1
ATOM 1585 C C . VAL A 1 206 ? -4.678 10.139 20.809 1.00 90.19 206 VAL A C 1
ATOM 1587 O O . VAL A 1 206 ? -3.772 9.959 20.004 1.00 90.19 206 VAL A O 1
ATOM 1590 N N . LEU A 1 207 ? -5.377 11.275 20.843 1.00 90.06 207 LEU A N 1
ATOM 1591 C CA . LEU A 1 207 ? -5.069 12.395 19.949 1.00 90.06 207 LEU A CA 1
ATOM 1592 C C . LEU A 1 207 ? -3.653 12.931 20.183 1.00 90.06 207 LEU A C 1
ATOM 1594 O O . LEU A 1 207 ? -2.944 13.217 19.220 1.00 90.06 207 LEU A O 1
ATOM 1598 N N . PHE A 1 208 ? -3.217 13.006 21.442 1.00 93.69 208 PHE A N 1
ATOM 1599 C CA . PHE A 1 208 ? -1.871 13.461 21.778 1.00 93.69 208 PHE A CA 1
ATOM 1600 C C . PHE A 1 208 ? -0.790 12.499 21.269 1.00 93.69 208 PHE A C 1
ATOM 1602 O O . PHE A 1 208 ? 0.145 12.924 20.592 1.00 93.69 208 PHE A O 1
ATOM 1609 N N . ILE A 1 209 ? -0.935 11.192 21.517 1.00 93.19 209 ILE A N 1
ATOM 1610 C CA . ILE A 1 209 ? 0.025 10.198 21.003 1.00 93.19 209 ILE A CA 1
ATOM 1611 C C . ILE A 1 209 ? -0.032 10.082 19.474 1.00 93.19 209 ILE A C 1
ATOM 1613 O O . ILE A 1 209 ? 0.997 9.836 18.856 1.00 93.19 209 ILE A O 1
ATOM 1617 N N . ALA A 1 210 ? -1.197 10.297 18.848 1.00 91.69 210 ALA A N 1
ATOM 1618 C CA . ALA A 1 210 ? -1.331 10.342 17.394 1.00 91.69 210 ALA A CA 1
ATOM 1619 C C . ALA A 1 210 ? -0.566 11.533 16.813 1.00 91.69 210 ALA A C 1
ATOM 1621 O O . ALA A 1 210 ? 0.154 11.373 15.832 1.00 91.69 210 ALA A O 1
ATOM 1622 N N . PHE A 1 211 ? -0.688 12.711 17.432 1.00 92.50 211 PHE A N 1
ATOM 1623 C CA . PHE A 1 211 ? 0.058 13.901 17.035 1.00 92.50 211 PHE A CA 1
ATOM 1624 C C . PHE A 1 211 ? 1.567 13.703 17.213 1.00 92.50 211 PHE A C 1
ATOM 1626 O O . PHE A 1 211 ? 2.341 14.025 16.314 1.00 92.50 211 PHE A O 1
ATOM 1633 N N . TYR A 1 212 ? 1.988 13.108 18.331 1.00 92.88 212 TYR A N 1
ATOM 1634 C CA . TYR A 1 212 ? 3.390 12.772 18.564 1.00 92.88 212 TYR A CA 1
ATOM 1635 C C . TYR A 1 212 ? 3.929 11.776 17.528 1.00 92.88 212 TYR A C 1
ATOM 1637 O O . TYR A 1 212 ? 4.976 12.008 16.937 1.00 92.88 212 TYR A O 1
ATOM 1645 N N . PHE A 1 213 ? 3.219 10.679 17.269 1.00 92.50 213 PHE A N 1
ATOM 1646 C CA . PHE A 1 213 ? 3.679 9.646 16.344 1.00 92.50 213 PHE A CA 1
ATOM 1647 C C . PHE A 1 213 ? 3.590 10.090 14.880 1.00 92.50 213 PHE A C 1
ATOM 1649 O O . PHE A 1 213 ? 4.604 10.140 14.190 1.00 92.50 213 PHE A O 1
ATOM 1656 N N . LEU A 1 214 ? 2.391 10.440 14.404 1.00 91.06 214 LEU A N 1
ATOM 1657 C CA . LEU A 1 214 ? 2.156 10.772 12.998 1.00 91.06 214 LEU A CA 1
ATOM 1658 C C . LEU A 1 214 ? 2.687 12.159 12.644 1.00 91.06 214 LEU A C 1
ATOM 1660 O O . LEU A 1 214 ? 3.282 12.320 11.588 1.00 91.06 214 LEU A O 1
ATOM 1664 N N . GLY A 1 215 ? 2.474 13.155 13.505 1.00 88.56 215 GLY A N 1
ATOM 1665 C CA . GLY A 1 215 ? 2.899 14.532 13.256 1.00 88.56 215 GLY A CA 1
ATOM 1666 C C . GLY A 1 215 ? 4.396 14.704 13.479 1.00 88.56 215 GLY A C 1
ATOM 1667 O O . GLY A 1 215 ? 5.152 14.938 12.538 1.00 88.56 215 GLY A O 1
ATOM 1668 N N . TRP A 1 216 ? 4.833 14.563 14.729 1.00 86.62 216 TRP A N 1
ATOM 1669 C CA . TRP A 1 216 ? 6.233 14.780 15.088 1.00 86.62 216 TRP A CA 1
ATOM 1670 C C . TRP A 1 216 ? 7.151 13.665 14.570 1.00 86.62 216 TRP A C 1
ATOM 1672 O O . TRP A 1 216 ? 8.104 13.944 13.847 1.00 86.62 216 TRP A O 1
ATOM 1682 N N . GLY A 1 217 ? 6.869 12.405 14.898 1.00 83.69 217 GLY A N 1
ATOM 1683 C CA . GLY A 1 217 ? 7.754 11.273 14.608 1.00 83.69 217 GLY A CA 1
ATOM 1684 C C . GLY A 1 217 ? 7.899 10.928 13.125 1.00 83.69 217 GLY A C 1
ATOM 1685 O O . GLY A 1 217 ? 8.924 10.368 12.743 1.00 83.69 217 GLY A O 1
ATOM 1686 N N . ILE A 1 218 ? 6.907 11.268 12.294 1.00 85.62 218 ILE A N 1
ATOM 1687 C CA . ILE A 1 218 ? 6.861 10.861 10.883 1.00 85.62 218 ILE A CA 1
ATOM 1688 C C . ILE A 1 218 ? 6.705 12.069 9.940 1.00 85.62 218 ILE A C 1
ATOM 1690 O O . ILE A 1 218 ? 7.607 12.333 9.143 1.00 85.62 218 ILE A O 1
ATOM 1694 N N . LEU A 1 219 ? 5.603 12.829 10.020 1.00 85.38 219 LEU A N 1
ATOM 1695 C CA . LEU A 1 219 ? 5.261 13.871 9.035 1.00 85.38 219 LEU A CA 1
ATOM 1696 C C . LEU A 1 219 ? 6.313 14.983 8.953 1.00 85.38 219 LEU A C 1
ATOM 1698 O O . LEU A 1 219 ? 6.760 15.338 7.861 1.00 85.38 219 LEU A O 1
ATOM 1702 N N . LEU A 1 220 ? 6.739 15.508 10.106 1.00 83.31 220 LEU A N 1
ATOM 1703 C CA . LEU A 1 220 ? 7.755 16.563 10.187 1.00 83.31 220 LEU A CA 1
ATOM 1704 C C . LEU A 1 220 ? 9.154 16.100 9.782 1.00 83.31 220 LEU A C 1
ATOM 1706 O O . LEU A 1 220 ? 10.042 16.929 9.637 1.00 83.31 220 LEU A O 1
ATOM 1710 N N . ARG A 1 221 ? 9.365 14.800 9.587 1.00 78.31 221 ARG A N 1
ATOM 1711 C CA . ARG A 1 221 ? 10.621 14.222 9.085 1.00 78.31 221 ARG A CA 1
ATOM 1712 C C . ARG A 1 221 ? 10.497 13.748 7.629 1.00 78.31 221 ARG A C 1
ATOM 1714 O O . ARG A 1 221 ? 11.470 13.344 6.994 1.00 78.31 221 ARG A O 1
ATOM 1721 N N . GLY A 1 222 ? 9.303 13.894 7.050 1.00 69.81 222 GLY A N 1
ATOM 1722 C CA . GLY A 1 222 ? 9.012 13.634 5.643 1.00 69.81 222 GLY A CA 1
ATOM 1723 C C . GLY A 1 222 ? 8.515 12.225 5.337 1.00 69.81 222 GLY A C 1
ATOM 1724 O O . GLY A 1 222 ? 8.394 11.888 4.160 1.00 69.81 222 GLY A O 1
ATOM 1725 N N . GLY A 1 223 ? 8.182 11.421 6.351 1.00 73.00 223 GLY A N 1
ATOM 1726 C CA . GLY A 1 223 ? 7.420 10.191 6.147 1.00 73.00 223 GLY A CA 1
ATOM 1727 C C . GLY A 1 223 ? 5.987 10.542 5.743 1.00 73.00 223 GLY A C 1
ATOM 1728 O O . GLY A 1 223 ? 5.250 11.183 6.493 1.00 73.00 223 GLY A O 1
ATOM 1729 N N . ARG A 1 224 ? 5.595 10.200 4.516 1.00 75.88 224 ARG A N 1
ATOM 1730 C CA . ARG A 1 224 ? 4.296 10.604 3.949 1.00 75.88 224 ARG A CA 1
ATOM 1731 C C . ARG A 1 224 ? 3.300 9.450 3.980 1.00 75.88 224 ARG A C 1
ATOM 1733 O O . ARG A 1 224 ? 2.170 9.582 4.454 1.00 75.88 224 ARG A O 1
ATOM 1740 N N . LEU A 1 225 ? 3.715 8.287 3.506 1.00 71.50 225 LEU A N 1
ATOM 1741 C CA . LEU A 1 225 ? 2.815 7.156 3.305 1.00 71.50 225 LEU A CA 1
ATOM 1742 C C . LEU A 1 225 ? 2.324 6.551 4.604 1.00 71.50 225 LEU A C 1
ATOM 1744 O O . LEU A 1 225 ? 1.183 6.106 4.683 1.00 71.50 225 LEU A O 1
ATOM 1748 N N . GLU A 1 226 ? 3.153 6.574 5.632 1.00 75.88 226 GLU A N 1
ATOM 1749 C CA . GLU A 1 226 ? 2.851 6.019 6.941 1.00 75.88 226 GLU A CA 1
ATOM 1750 C C . GLU A 1 226 ? 1.813 6.891 7.655 1.00 75.88 226 GLU A C 1
ATOM 1752 O O . GLU A 1 226 ? 0.900 6.369 8.296 1.00 75.88 226 GLU A O 1
ATOM 1757 N N . VAL A 1 227 ? 1.882 8.214 7.458 1.00 79.31 227 VAL A N 1
ATOM 1758 C CA . VAL A 1 227 ? 0.878 9.169 7.949 1.00 79.31 227 VAL A CA 1
ATOM 1759 C C . VAL A 1 227 ? -0.455 8.942 7.251 1.00 79.31 227 VAL A C 1
ATOM 1761 O O . VAL A 1 227 ? -1.475 8.774 7.918 1.00 79.31 227 VAL A O 1
ATOM 1764 N N . LEU A 1 228 ? -0.450 8.863 5.916 1.00 77.56 228 LEU A N 1
ATOM 1765 C CA . LEU A 1 228 ? -1.653 8.570 5.133 1.00 77.56 228 LEU A CA 1
ATOM 1766 C C . LEU A 1 228 ? -2.261 7.215 5.533 1.00 77.56 228 LEU A C 1
ATOM 1768 O O . LEU A 1 228 ? -3.469 7.118 5.745 1.00 77.56 228 LEU A O 1
ATOM 1772 N N . SER A 1 229 ? -1.428 6.186 5.695 1.00 74.69 229 SER A N 1
ATOM 1773 C CA . SER A 1 229 ? -1.849 4.841 6.098 1.00 74.69 229 SER A CA 1
ATOM 1774 C C . SER A 1 229 ? -2.457 4.836 7.500 1.00 74.69 229 SER A C 1
ATOM 1776 O O . SER A 1 229 ? -3.516 4.243 7.703 1.00 74.69 229 SER A O 1
ATOM 1778 N N . GLY A 1 230 ? -1.845 5.543 8.456 1.00 78.62 230 GLY A N 1
ATOM 1779 C CA . GLY A 1 230 ? -2.368 5.697 9.813 1.00 78.62 230 GLY A CA 1
ATOM 1780 C C . GLY A 1 230 ? -3.713 6.423 9.852 1.00 78.62 230 GLY A C 1
ATOM 1781 O O . GLY A 1 230 ? -4.649 5.962 10.508 1.00 78.62 230 GLY A O 1
ATOM 1782 N N . LEU A 1 231 ? -3.850 7.515 9.095 1.00 81.25 231 LEU A N 1
ATOM 1783 C CA . LEU A 1 231 ? -5.102 8.270 8.991 1.00 81.25 231 LEU A CA 1
ATOM 1784 C C . LEU A 1 231 ? -6.216 7.451 8.327 1.00 81.25 231 LEU A C 1
ATOM 1786 O O . LEU A 1 231 ? -7.338 7.423 8.835 1.00 81.25 231 LEU A O 1
ATOM 1790 N N . LEU A 1 232 ? -5.914 6.740 7.235 1.00 74.62 232 LEU A N 1
ATOM 1791 C CA . LEU A 1 232 ? -6.861 5.839 6.572 1.00 74.62 232 LEU A CA 1
ATOM 1792 C C . LEU A 1 232 ? -7.287 4.690 7.493 1.00 74.62 232 LEU A C 1
ATOM 1794 O O . LEU A 1 232 ? -8.472 4.361 7.554 1.00 74.62 232 LEU A O 1
ATOM 1798 N N . ALA A 1 233 ? -6.351 4.105 8.245 1.00 75.69 233 ALA A N 1
ATOM 1799 C CA . ALA A 1 233 ? -6.652 3.041 9.195 1.00 75.69 233 ALA A CA 1
ATOM 1800 C C . ALA A 1 233 ? -7.617 3.525 10.287 1.00 75.69 233 ALA A C 1
ATOM 1802 O O . ALA A 1 233 ? -8.632 2.872 10.540 1.00 75.69 233 ALA A O 1
ATOM 1803 N N . LEU A 1 234 ? -7.369 4.699 10.876 1.00 76.88 234 LEU A N 1
ATOM 1804 C CA . LEU A 1 234 ? -8.294 5.310 11.834 1.00 76.88 234 LEU A CA 1
ATOM 1805 C C . LEU A 1 234 ? -9.657 5.591 11.188 1.00 76.88 234 LEU A C 1
ATOM 1807 O O . LEU A 1 234 ? -10.684 5.197 11.741 1.00 76.88 234 LEU A O 1
ATOM 1811 N N . PHE A 1 235 ? -9.679 6.181 9.990 1.00 76.19 235 PHE A N 1
ATOM 1812 C CA . PHE A 1 235 ? -10.906 6.491 9.253 1.00 76.19 235 PHE A CA 1
ATOM 1813 C C . PHE A 1 235 ? -11.777 5.252 8.978 1.00 76.19 235 PHE A C 1
ATOM 1815 O O . PHE A 1 235 ? -13.002 5.327 9.063 1.00 76.19 235 PHE A O 1
ATOM 1822 N N . VAL A 1 236 ? -11.169 4.098 8.687 1.00 71.31 236 VAL A N 1
ATOM 1823 C CA . VAL A 1 236 ? -11.895 2.840 8.446 1.00 71.31 236 VAL A CA 1
ATOM 1824 C C . VAL A 1 236 ? -12.309 2.156 9.752 1.00 71.31 236 VAL 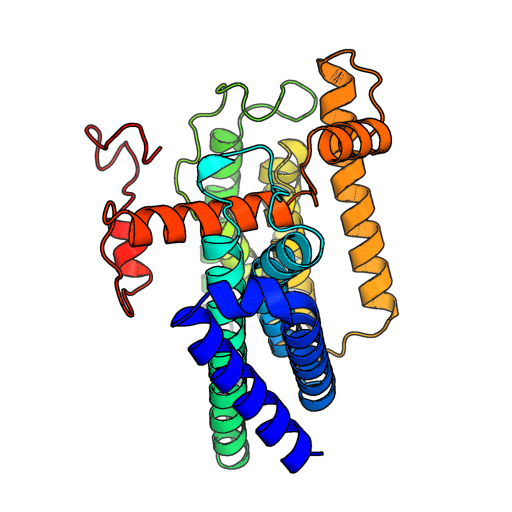A C 1
ATOM 1826 O O . VAL A 1 236 ? -13.398 1.582 9.833 1.00 71.31 236 VAL A O 1
ATOM 1829 N N . VAL A 1 237 ? -11.473 2.213 10.790 1.00 74.06 237 VAL A N 1
ATOM 1830 C CA . VAL A 1 237 ? -11.735 1.527 12.062 1.00 74.06 237 VAL A CA 1
ATOM 1831 C C . VAL A 1 237 ? -12.802 2.247 12.889 1.00 74.06 237 VAL A C 1
ATOM 1833 O O . VAL A 1 237 ? -13.627 1.576 13.514 1.00 74.06 237 VAL A O 1
ATOM 1836 N N . VAL A 1 238 ? -12.867 3.587 12.857 1.00 69.81 238 VAL A N 1
ATOM 1837 C CA . VAL A 1 238 ? -13.864 4.365 13.621 1.00 69.81 238 VAL A CA 1
ATOM 1838 C C . VAL A 1 238 ? -15.293 3.868 13.358 1.00 69.81 238 VAL A C 1
ATOM 1840 O O . VAL A 1 238 ? -15.969 3.495 14.320 1.00 69.81 238 VAL A O 1
ATOM 1843 N N . PRO A 1 239 ? -15.794 3.776 12.113 1.00 65.38 239 PRO A N 1
ATOM 1844 C CA . PRO A 1 239 ? -17.180 3.390 11.888 1.00 65.38 239 PRO A CA 1
ATOM 1845 C C . PRO A 1 239 ? -17.358 1.868 11.973 1.00 65.38 239 PRO A C 1
ATOM 1847 O O . PRO A 1 239 ? -18.417 1.410 12.407 1.00 65.38 239 PRO A O 1
ATOM 1850 N N . ALA A 1 240 ? -16.312 1.083 11.673 1.00 66.31 240 ALA A N 1
ATOM 1851 C CA . ALA A 1 240 ? -16.324 -0.368 11.855 1.00 66.31 240 ALA A CA 1
ATOM 1852 C C . ALA A 1 240 ? -16.533 -0.762 13.329 1.00 66.31 240 ALA A C 1
ATOM 1854 O O . ALA A 1 240 ? -17.311 -1.671 13.623 1.00 66.31 240 ALA A O 1
ATOM 1855 N N . THR A 1 241 ? -15.919 -0.044 14.278 1.00 65.94 241 THR A N 1
ATOM 1856 C CA . THR A 1 241 ? -16.127 -0.287 15.721 1.00 65.94 241 THR A CA 1
ATOM 1857 C C . THR A 1 241 ? -17.542 0.044 16.197 1.00 65.94 241 THR A C 1
ATOM 1859 O O . THR A 1 241 ? -17.995 -0.519 17.194 1.00 65.94 241 THR A O 1
ATOM 1862 N N . GLN A 1 242 ? -18.253 0.910 15.471 1.00 62.72 242 GLN A N 1
ATOM 1863 C CA . GLN A 1 242 ? -19.647 1.281 15.727 1.00 62.72 242 GLN A CA 1
ATOM 1864 C C . GLN A 1 242 ? -20.651 0.362 15.010 1.00 62.72 242 GLN A C 1
ATOM 1866 O O . GLN A 1 242 ? -21.849 0.628 15.048 1.00 62.72 242 GLN A O 1
ATOM 1871 N N . GLY A 1 243 ? -20.184 -0.693 14.329 1.00 57.88 243 GLY A N 1
ATOM 1872 C CA . GLY A 1 243 ? -21.038 -1.596 13.552 1.00 57.88 243 GLY A CA 1
ATOM 1873 C C . GLY A 1 243 ? -21.641 -0.952 12.299 1.00 57.88 243 GLY A C 1
ATOM 1874 O O . GLY A 1 243 ? -22.544 -1.522 11.692 1.00 57.88 243 GLY A O 1
ATOM 1875 N N . LYS A 1 244 ? -21.159 0.232 11.902 1.00 57.81 244 LYS A N 1
ATOM 1876 C CA . LYS A 1 244 ? -21.615 0.916 10.693 1.00 57.81 244 LYS A CA 1
ATOM 1877 C C . LYS A 1 244 ? -20.853 0.373 9.494 1.00 57.81 244 LYS A C 1
ATOM 1879 O O . LYS A 1 244 ? -19.627 0.264 9.513 1.00 57.81 244 LYS A O 1
ATOM 1884 N N . VAL A 1 245 ? -21.583 0.079 8.423 1.00 61.00 245 VAL A N 1
ATOM 1885 C CA . VAL A 1 245 ? -20.976 -0.225 7.128 1.00 61.00 245 VAL A CA 1
ATOM 1886 C C . VAL A 1 245 ? -20.377 1.067 6.582 1.00 61.00 245 VAL A C 1
ATOM 1888 O O . VAL A 1 245 ? -21.107 1.984 6.206 1.00 61.00 245 VAL A O 1
ATOM 1891 N N . VAL A 1 246 ? -19.047 1.152 6.558 1.00 62.44 246 VAL A N 1
ATOM 1892 C CA . VAL A 1 246 ? -18.350 2.239 5.863 1.00 62.44 246 VAL A CA 1
ATOM 1893 C C . VAL A 1 246 ? -18.655 2.075 4.380 1.00 62.44 246 VAL A C 1
ATOM 1895 O O . VAL A 1 246 ? -18.375 1.019 3.818 1.00 62.44 246 VAL A O 1
ATOM 1898 N N . LYS A 1 247 ? -19.239 3.101 3.758 1.00 64.19 247 LYS A N 1
ATOM 1899 C CA . LYS A 1 247 ? -19.359 3.228 2.302 1.00 64.19 247 LYS A CA 1
ATOM 1900 C C . LYS A 1 247 ? -18.518 4.422 1.865 1.00 64.19 247 LYS A C 1
ATOM 1902 O O . LYS A 1 247 ? -18.701 5.522 2.387 1.00 64.19 247 LYS A O 1
ATOM 1907 N N . LEU A 1 248 ? -17.610 4.216 0.915 1.00 62.16 248 LEU A N 1
ATOM 1908 C CA . LEU A 1 248 ? -16.835 5.300 0.322 1.00 62.16 248 LEU A CA 1
ATOM 1909 C C . LEU A 1 248 ? -17.762 6.091 -0.598 1.00 62.16 248 LEU A C 1
ATOM 1911 O O . LEU A 1 248 ? -18.058 5.685 -1.715 1.00 62.16 248 LEU A O 1
ATOM 1915 N N . SER A 1 249 ? -18.274 7.213 -0.101 1.00 64.12 249 SER A N 1
ATOM 1916 C CA . SER A 1 249 ? -18.898 8.223 -0.960 1.00 64.12 249 SER A CA 1
ATOM 1917 C C . SER A 1 249 ? -17.841 9.002 -1.753 1.00 64.12 249 SER A C 1
ATOM 1919 O O . SER A 1 249 ? -16.691 9.100 -1.322 1.00 64.12 249 SER A O 1
ATOM 1921 N N . ALA A 1 250 ? -18.247 9.634 -2.859 1.00 68.94 250 ALA A N 1
ATOM 1922 C CA . ALA A 1 250 ? -17.382 10.496 -3.674 1.00 68.94 250 ALA A CA 1
ATOM 1923 C C . ALA A 1 250 ? -16.687 11.612 -2.865 1.00 68.94 250 ALA A C 1
ATOM 1925 O O . ALA A 1 250 ? -15.570 12.008 -3.184 1.00 68.94 250 ALA A O 1
ATOM 1926 N N . LYS A 1 251 ? -17.299 12.069 -1.761 1.00 71.56 251 LYS A N 1
ATOM 1927 C CA . LYS A 1 251 ? -16.688 13.045 -0.843 1.00 71.56 251 LYS A CA 1
ATOM 1928 C C . LYS A 1 251 ? -15.383 12.525 -0.235 1.00 71.56 251 LYS A C 1
ATOM 1930 O O . LYS A 1 251 ? -14.422 13.273 -0.122 1.00 71.56 251 LYS A O 1
ATOM 1935 N N . HIS A 1 252 ? -15.330 11.243 0.123 1.00 71.31 252 HIS A N 1
ATOM 1936 C CA . HIS A 1 252 ? -14.119 10.632 0.675 1.00 71.31 252 HIS A CA 1
ATOM 1937 C C . HIS A 1 252 ? -13.016 10.522 -0.375 1.00 71.31 252 HIS A C 1
ATOM 1939 O O . HIS A 1 252 ? -11.855 10.736 -0.052 1.00 71.31 252 HIS A O 1
ATOM 1945 N N . PHE A 1 253 ? -13.376 10.249 -1.633 1.00 66.62 253 PHE A N 1
ATOM 1946 C CA . PHE A 1 253 ? -12.419 10.250 -2.740 1.00 66.62 253 PHE A CA 1
ATOM 1947 C C . PHE A 1 253 ? -11.792 11.636 -2.930 1.00 66.62 253 PHE A C 1
ATOM 1949 O O . PHE A 1 253 ? -10.577 11.746 -3.046 1.00 66.62 253 PHE A O 1
ATOM 1956 N N . PHE A 1 254 ? -12.602 12.696 -2.863 1.00 70.50 254 PHE A N 1
ATOM 1957 C CA . PHE A 1 254 ? -12.102 14.068 -2.937 1.00 70.50 254 PHE A CA 1
ATOM 1958 C C . PHE A 1 254 ? -11.161 14.417 -1.773 1.00 70.50 254 PHE A C 1
ATOM 1960 O O . PHE A 1 254 ? -10.124 15.034 -1.989 1.00 70.50 254 PHE A O 1
ATOM 1967 N N . ILE A 1 255 ? -11.470 13.967 -0.550 1.00 72.69 255 ILE A N 1
ATOM 1968 C CA . ILE A 1 255 ? -10.582 14.143 0.615 1.00 72.69 255 ILE A CA 1
ATOM 1969 C C . ILE A 1 255 ? -9.249 13.414 0.406 1.00 72.69 255 ILE A C 1
ATOM 1971 O O . ILE A 1 255 ? -8.198 13.992 0.663 1.00 72.69 255 ILE A O 1
ATOM 1975 N N . ILE A 1 256 ? -9.278 12.167 -0.074 1.00 68.94 256 ILE A N 1
ATOM 1976 C CA . ILE A 1 256 ? -8.060 11.393 -0.358 1.00 68.94 256 ILE A CA 1
ATOM 1977 C C . ILE A 1 256 ? -7.228 12.081 -1.446 1.00 68.94 256 ILE A C 1
ATOM 1979 O O . ILE A 1 256 ? -6.014 12.179 -1.300 1.00 68.94 256 ILE A O 1
ATOM 1983 N N . LEU A 1 257 ? -7.870 12.597 -2.499 1.00 68.62 257 LEU A N 1
ATOM 1984 C CA . LEU A 1 257 ? -7.203 13.331 -3.573 1.00 68.62 257 LEU A CA 1
ATOM 1985 C C . LEU A 1 257 ? -6.532 14.610 -3.057 1.00 68.62 257 LEU A C 1
ATOM 1987 O O . LEU A 1 257 ? -5.358 14.834 -3.336 1.00 68.62 257 LEU A O 1
ATOM 1991 N N . LEU A 1 258 ? -7.244 15.420 -2.268 1.00 74.44 258 LEU A N 1
ATOM 1992 C CA . LEU A 1 258 ? -6.670 16.614 -1.643 1.00 74.44 258 LEU A CA 1
ATOM 1993 C C . LEU A 1 258 ? -5.488 16.266 -0.739 1.00 74.44 258 LEU A C 1
ATOM 1995 O O . LEU A 1 258 ? -4.479 16.966 -0.754 1.00 74.44 258 LEU A O 1
ATOM 1999 N N . LEU A 1 259 ? -5.595 15.177 0.025 1.00 74.12 259 LEU A N 1
ATOM 2000 C CA . LEU A 1 259 ? -4.516 14.739 0.899 1.00 74.12 259 LEU A CA 1
ATOM 2001 C C . LEU A 1 259 ? -3.311 14.238 0.092 1.00 74.12 259 LEU A C 1
ATOM 2003 O O . LEU A 1 259 ? -2.185 14.551 0.450 1.00 74.12 259 LEU A O 1
ATOM 2007 N N . ALA A 1 260 ? -3.521 13.543 -1.028 1.00 69.44 260 ALA A N 1
ATOM 2008 C CA . ALA A 1 260 ? -2.445 13.153 -1.938 1.00 69.44 260 ALA A CA 1
ATOM 2009 C C . ALA A 1 260 ? -1.727 14.375 -2.538 1.00 69.44 260 ALA A C 1
ATOM 2011 O O . ALA A 1 260 ? -0.500 14.431 -2.509 1.00 69.44 260 ALA A O 1
ATOM 2012 N N . ILE A 1 261 ? -2.478 15.385 -2.997 1.00 72.88 261 ILE A N 1
ATOM 2013 C CA . ILE A 1 261 ? -1.914 16.649 -3.501 1.00 72.88 261 ILE A CA 1
ATOM 2014 C C . ILE A 1 261 ? -1.107 17.347 -2.403 1.00 72.88 261 ILE A C 1
ATOM 2016 O O . ILE A 1 261 ? 0.037 17.729 -2.634 1.00 72.88 261 ILE A O 1
ATOM 2020 N N . PHE A 1 262 ? -1.669 17.470 -1.196 1.00 79.88 262 PHE A N 1
ATOM 2021 C CA . PHE A 1 262 ? -0.970 18.051 -0.051 1.00 79.88 262 PHE A CA 1
ATOM 2022 C C . PHE A 1 262 ? 0.352 17.327 0.235 1.00 79.88 262 PHE A C 1
ATOM 2024 O O . PHE A 1 262 ? 1.369 17.977 0.452 1.00 79.88 262 PHE A O 1
ATOM 2031 N N . MET A 1 263 ? 0.363 15.993 0.188 1.00 74.56 263 MET A N 1
ATOM 2032 C CA . MET A 1 263 ? 1.564 15.198 0.451 1.00 74.56 263 MET A CA 1
ATOM 2033 C C . MET A 1 263 ? 2.639 15.344 -0.630 1.00 74.56 263 MET A C 1
ATOM 2035 O O . MET A 1 263 ? 3.830 15.280 -0.311 1.00 74.56 263 MET A O 1
ATOM 2039 N N . GLU A 1 264 ? 2.261 15.567 -1.890 1.00 69.75 264 GLU A N 1
ATOM 2040 C CA . GLU A 1 264 ? 3.243 15.866 -2.937 1.00 69.75 264 GLU A CA 1
ATOM 2041 C C . GLU A 1 264 ? 3.771 17.296 -2.858 1.00 69.75 264 GLU A C 1
ATOM 2043 O O . GLU A 1 264 ? 4.979 17.500 -2.972 1.00 69.75 264 GLU A O 1
ATOM 2048 N N . VAL A 1 265 ? 2.920 18.273 -2.539 1.00 71.94 265 VAL A N 1
ATOM 2049 C CA . VAL A 1 265 ? 3.369 19.648 -2.266 1.00 71.94 265 VAL A CA 1
ATOM 2050 C C . VAL A 1 265 ? 4.306 19.684 -1.058 1.00 71.94 265 VAL A C 1
ATOM 2052 O O . VAL A 1 265 ? 5.348 20.328 -1.112 1.00 71.94 265 VAL A O 1
ATOM 2055 N N . TRP A 1 266 ? 3.992 18.945 0.010 1.00 73.25 266 TRP A N 1
ATOM 2056 C CA . TRP A 1 266 ? 4.859 18.821 1.184 1.00 73.25 266 TRP A CA 1
ATOM 2057 C C . TRP A 1 266 ? 6.217 18.197 0.837 1.00 73.25 266 TRP A C 1
ATOM 2059 O O . TRP A 1 266 ? 7.253 18.642 1.329 1.00 73.25 266 TRP A O 1
ATOM 2069 N N . GLY A 1 267 ? 6.227 17.199 -0.054 1.00 64.44 267 GLY A N 1
ATOM 2070 C CA . GLY A 1 267 ? 7.460 16.615 -0.588 1.00 64.44 267 GLY A CA 1
ATOM 2071 C C . GLY A 1 267 ? 8.282 17.604 -1.420 1.00 64.44 267 GLY A C 1
ATOM 2072 O O . GLY A 1 267 ? 9.501 17.640 -1.288 1.00 64.44 267 GLY A O 1
ATOM 2073 N N . SER A 1 268 ? 7.623 18.433 -2.230 1.00 64.56 268 SER A N 1
ATOM 2074 C CA . SER A 1 268 ? 8.273 19.429 -3.089 1.00 64.56 268 SER A CA 1
ATOM 2075 C C . SER A 1 268 ? 8.805 20.641 -2.325 1.00 64.56 268 SER A C 1
ATOM 2077 O O . SER A 1 268 ? 9.914 21.089 -2.598 1.00 64.56 268 SER A O 1
ATOM 2079 N N . LEU A 1 269 ? 8.072 21.141 -1.324 1.00 64.06 269 LEU A N 1
ATOM 2080 C CA . LEU A 1 269 ? 8.539 22.234 -0.460 1.00 64.06 269 LEU A CA 1
ATOM 2081 C C . LEU A 1 269 ? 9.904 21.909 0.154 1.00 64.06 269 LEU A C 1
ATOM 2083 O O . LEU A 1 269 ? 10.783 22.762 0.225 1.00 64.06 269 LEU A O 1
ATOM 2087 N N . ARG A 1 270 ? 10.107 20.647 0.525 1.00 61.81 270 ARG A N 1
ATOM 2088 C CA . ARG A 1 270 ? 11.380 20.154 1.036 1.00 61.81 270 ARG A CA 1
ATOM 2089 C C . ARG A 1 270 ? 12.514 20.241 0.013 1.00 61.81 270 ARG A C 1
ATOM 2091 O O . ARG A 1 270 ? 13.598 20.700 0.356 1.00 61.81 270 ARG A O 1
ATOM 2098 N N . SER A 1 271 ? 12.300 19.764 -1.215 1.00 57.59 271 SER A N 1
ATOM 2099 C CA . SER A 1 271 ? 13.355 19.765 -2.236 1.00 57.59 271 SER A CA 1
ATOM 2100 C C . SER A 1 271 ? 13.763 21.191 -2.602 1.00 57.59 271 SER A C 1
ATOM 2102 O O . SER A 1 271 ? 14.955 21.470 -2.724 1.00 57.59 271 SER A O 1
ATOM 2104 N N . THR A 1 272 ? 12.796 22.106 -2.690 1.00 57.84 272 THR A N 1
ATOM 2105 C CA . THR A 1 272 ? 13.022 23.503 -3.079 1.00 57.84 272 THR A CA 1
ATOM 2106 C C . THR A 1 272 ? 13.727 24.317 -1.991 1.00 57.84 272 THR A C 1
ATOM 2108 O O . THR A 1 272 ? 14.579 25.140 -2.315 1.00 57.84 272 THR A O 1
ATOM 2111 N N . LEU A 1 273 ? 13.437 24.070 -0.706 1.00 60.34 273 LEU A N 1
ATOM 2112 C CA . LEU A 1 273 ? 14.067 24.799 0.407 1.00 60.34 273 LEU A CA 1
ATOM 2113 C C . LEU A 1 273 ? 15.574 24.528 0.551 1.00 60.34 273 LEU A C 1
ATOM 2115 O O . LEU A 1 273 ? 16.291 25.401 1.029 1.00 60.34 273 LEU A O 1
ATOM 2119 N N . PHE A 1 274 ? 16.060 23.352 0.135 1.00 55.44 274 PHE A N 1
ATOM 2120 C CA . PH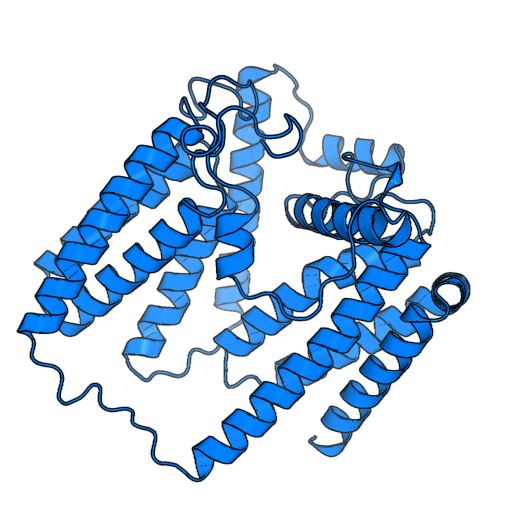E A 1 274 ? 17.450 22.935 0.383 1.00 55.44 274 PHE A CA 1
ATOM 2121 C C . PHE A 1 274 ? 18.345 22.881 -0.853 1.00 55.44 274 PHE A C 1
ATOM 2123 O O . PHE A 1 274 ? 19.546 23.097 -0.733 1.00 55.44 274 PHE A O 1
ATOM 2130 N N . THR A 1 275 ? 17.804 22.580 -2.035 1.00 55.53 275 THR A N 1
ATOM 2131 C CA . THR A 1 275 ? 18.642 22.416 -3.239 1.00 55.53 275 THR A CA 1
ATOM 2132 C C . THR A 1 275 ? 18.794 23.698 -4.052 1.00 55.53 275 THR A C 1
ATOM 2134 O O . THR A 1 275 ? 19.580 23.727 -4.994 1.00 55.53 275 THR A O 1
ATOM 2137 N N . GLY A 1 276 ? 18.030 24.753 -3.738 1.00 51.84 276 GLY A N 1
ATOM 2138 C CA . GLY A 1 276 ? 17.959 25.968 -4.558 1.00 51.84 276 GLY A CA 1
ATOM 2139 C C . GLY A 1 276 ? 17.402 25.732 -5.970 1.00 51.84 276 GLY A C 1
ATOM 2140 O O . GLY A 1 276 ? 17.291 26.677 -6.747 1.00 51.84 276 GLY A O 1
ATOM 2141 N N . ALA A 1 277 ? 17.038 24.490 -6.309 1.00 54.53 277 ALA A N 1
ATOM 2142 C CA . ALA A 1 277 ? 16.450 24.135 -7.583 1.00 54.53 277 ALA A CA 1
ATOM 2143 C C . ALA A 1 277 ? 14.992 24.602 -7.599 1.00 54.53 277 ALA A C 1
ATOM 2145 O O . ALA A 1 277 ? 14.139 24.101 -6.863 1.00 54.53 277 ALA A O 1
ATOM 2146 N N . THR A 1 278 ? 14.711 25.567 -8.468 1.00 54.44 278 THR A N 1
ATOM 2147 C CA . THR A 1 278 ? 13.365 26.055 -8.794 1.00 54.44 278 THR A CA 1
ATOM 2148 C C . THR A 1 278 ? 12.638 25.133 -9.770 1.00 54.44 278 THR A C 1
ATOM 2150 O O . THR A 1 278 ? 11.716 25.579 -10.443 1.00 54.44 278 THR A O 1
ATOM 2153 N N . GLU A 1 279 ? 13.065 23.875 -9.892 1.00 56.97 279 GLU A N 1
ATOM 2154 C CA . GLU A 1 279 ? 12.375 22.925 -10.754 1.00 56.97 279 GLU A CA 1
ATOM 2155 C C . GLU A 1 2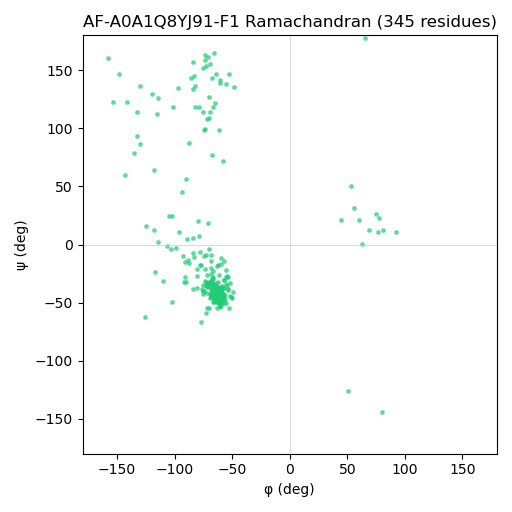79 ? 10.993 22.655 -10.158 1.00 56.97 279 GLU A C 1
ATOM 2157 O O . GLU A 1 279 ? 10.859 22.198 -9.015 1.00 56.97 279 GLU A O 1
ATOM 2162 N N . THR A 1 280 ? 9.950 22.990 -10.912 1.00 65.12 280 THR A N 1
ATOM 2163 C CA . THR A 1 280 ? 8.583 22.703 -10.478 1.00 65.12 280 THR A CA 1
ATOM 2164 C C . THR A 1 280 ? 8.337 21.192 -10.507 1.00 65.12 280 THR A C 1
ATOM 2166 O O . THR A 1 280 ? 8.961 20.453 -11.267 1.00 65.12 280 THR A O 1
ATOM 2169 N N . ILE A 1 281 ? 7.386 20.699 -9.701 1.00 63.97 281 ILE A N 1
ATOM 2170 C CA . ILE A 1 281 ? 6.986 19.276 -9.712 1.00 63.97 281 ILE A CA 1
ATOM 2171 C C . ILE A 1 281 ? 6.709 18.806 -11.149 1.00 63.97 281 ILE A C 1
ATOM 2173 O O . ILE A 1 281 ? 7.100 17.709 -11.537 1.00 63.97 281 ILE A O 1
ATOM 2177 N N . ILE A 1 282 ? 6.057 19.662 -11.940 1.00 67.75 282 ILE A N 1
ATOM 2178 C CA . ILE A 1 282 ? 5.687 19.394 -13.329 1.00 67.75 282 ILE A CA 1
ATOM 2179 C C . ILE A 1 282 ? 6.936 19.231 -14.200 1.00 67.75 282 ILE A C 1
ATOM 2181 O O . ILE A 1 282 ? 7.019 18.251 -14.931 1.00 67.75 282 ILE A O 1
ATOM 2185 N N . GLU A 1 283 ? 7.917 20.127 -14.087 1.00 66.44 283 GLU A N 1
ATOM 2186 C CA . GLU A 1 283 ? 9.189 20.032 -14.820 1.00 66.44 283 GLU A CA 1
ATOM 2187 C C . GLU A 1 283 ? 9.945 18.741 -14.487 1.00 66.44 283 GLU A C 1
ATOM 2189 O O . GLU A 1 283 ? 10.396 18.049 -15.398 1.00 66.44 283 GLU A O 1
ATOM 2194 N N . GLY A 1 284 ? 9.964 18.338 -13.212 1.00 66.19 284 GLY A N 1
ATOM 2195 C CA . GLY A 1 284 ? 10.569 17.072 -12.795 1.00 66.19 284 GLY A CA 1
ATOM 2196 C C . GLY A 1 284 ? 9.904 15.845 -13.430 1.00 66.19 284 GLY A C 1
ATOM 2197 O O . GLY A 1 284 ? 10.598 14.932 -13.883 1.00 66.19 284 GLY A O 1
ATOM 2198 N N . TYR A 1 285 ? 8.567 15.823 -13.510 1.00 69.06 285 TYR A N 1
ATOM 2199 C CA . TYR A 1 285 ? 7.831 14.757 -14.205 1.00 69.06 285 TYR A CA 1
ATOM 2200 C C . TYR A 1 285 ? 8.057 14.787 -15.721 1.00 69.06 285 TYR A C 1
ATOM 2202 O O . TYR A 1 285 ? 8.196 13.725 -16.326 1.00 69.06 285 TYR A O 1
ATOM 2210 N N . VAL A 1 286 ? 8.116 15.974 -16.332 1.00 72.06 286 VAL A N 1
ATOM 2211 C CA . VAL A 1 286 ? 8.379 16.134 -17.771 1.00 72.06 286 VAL A CA 1
ATOM 2212 C C . VAL A 1 286 ? 9.780 15.638 -18.117 1.00 72.06 286 VAL A C 1
ATOM 2214 O O . VAL A 1 286 ? 9.911 14.815 -19.016 1.00 72.06 286 VAL A O 1
ATOM 2217 N N . ARG A 1 287 ? 10.808 16.022 -17.353 1.00 74.00 287 ARG A N 1
ATOM 2218 C CA . ARG A 1 287 ? 12.184 15.546 -17.556 1.00 74.00 287 ARG A CA 1
ATOM 2219 C C . ARG A 1 287 ? 12.290 14.027 -17.438 1.00 74.00 287 ARG A C 1
ATOM 2221 O O . ARG A 1 287 ? 12.975 13.386 -18.230 1.00 74.00 287 ARG A O 1
ATOM 2228 N N . LEU A 1 288 ? 11.613 13.437 -16.452 1.00 72.69 288 LEU A N 1
ATOM 2229 C CA . LEU A 1 288 ? 11.578 11.981 -16.302 1.00 72.69 288 LEU A CA 1
ATOM 2230 C C . LEU A 1 288 ? 10.905 11.323 -17.511 1.00 72.69 288 LEU A C 1
ATOM 2232 O O . LEU A 1 288 ? 11.460 10.373 -18.064 1.00 72.69 288 LEU A O 1
ATOM 2236 N N . ALA A 1 289 ? 9.779 11.870 -17.974 1.00 72.19 289 ALA A N 1
ATOM 2237 C CA . ALA A 1 289 ? 9.091 11.377 -19.162 1.00 72.19 289 ALA A CA 1
ATOM 2238 C C . ALA A 1 289 ? 9.975 11.474 -20.419 1.00 72.19 289 ALA A C 1
ATOM 2240 O O . ALA A 1 289 ? 10.036 10.517 -21.190 1.00 72.19 289 ALA A O 1
ATOM 2241 N N . GLU A 1 290 ? 10.713 12.575 -20.589 1.00 76.31 290 GLU A N 1
ATOM 2242 C CA . GLU A 1 290 ? 11.695 12.764 -21.666 1.00 76.31 290 GLU A CA 1
ATOM 2243 C C . GLU A 1 290 ? 12.864 11.772 -21.576 1.00 76.31 290 GLU A C 1
ATOM 2245 O O . GLU A 1 290 ? 13.344 11.296 -22.602 1.00 76.31 290 GLU A O 1
ATOM 2250 N N . SER A 1 291 ? 13.278 11.380 -20.366 1.00 76.00 291 SER A N 1
ATOM 2251 C CA . SER A 1 291 ? 14.283 10.326 -20.150 1.00 76.00 291 SER A CA 1
ATOM 2252 C C . SER A 1 291 ? 13.744 8.893 -20.289 1.00 76.00 291 SER A C 1
ATOM 2254 O O . SER A 1 291 ? 14.448 7.937 -19.972 1.00 76.00 291 SER A O 1
ATOM 2256 N N . GLY A 1 292 ? 12.495 8.721 -20.732 1.00 80.94 292 GLY A N 1
ATOM 2257 C CA . GLY A 1 292 ? 11.870 7.405 -20.874 1.00 80.94 292 GLY A CA 1
ATOM 2258 C C . GLY A 1 292 ? 11.389 6.792 -19.553 1.00 80.94 292 GLY A C 1
ATOM 2259 O O . GLY A 1 292 ? 11.237 5.573 -19.457 1.00 80.94 292 GLY A O 1
ATOM 2260 N N . VAL A 1 293 ? 11.136 7.616 -18.532 1.00 82.06 293 VAL A N 1
ATOM 2261 C CA . VAL A 1 293 ? 10.660 7.202 -17.206 1.00 82.06 293 VAL A CA 1
ATOM 2262 C C . VAL A 1 293 ? 9.260 7.764 -16.951 1.00 82.06 293 VAL A C 1
ATOM 2264 O O . VAL A 1 293 ? 9.073 8.960 -16.739 1.00 82.06 293 VAL A O 1
ATOM 2267 N N . TYR A 1 294 ? 8.255 6.893 -16.887 1.00 82.12 294 TYR A N 1
ATOM 2268 C CA . TYR A 1 294 ? 6.908 7.256 -16.453 1.00 82.12 294 TYR A CA 1
ATOM 2269 C C . TYR A 1 294 ? 6.782 7.132 -14.930 1.00 82.12 294 TYR A C 1
ATOM 2271 O O . TYR A 1 294 ? 6.405 6.090 -14.392 1.00 82.12 294 TYR A O 1
ATOM 2279 N N . PHE A 1 295 ? 7.138 8.202 -14.223 1.00 77.44 295 PHE A N 1
ATOM 2280 C CA . PHE A 1 295 ? 7.101 8.247 -12.763 1.00 77.44 295 PHE A CA 1
ATOM 2281 C C . PHE A 1 295 ? 5.711 8.643 -12.236 1.00 77.44 295 PHE A C 1
ATOM 2283 O O . PHE A 1 295 ? 5.036 9.497 -12.803 1.00 77.44 295 PHE A O 1
ATOM 2290 N N . ALA A 1 296 ? 5.295 8.045 -11.121 1.00 73.12 296 ALA A N 1
ATOM 2291 C CA . ALA A 1 296 ? 4.045 8.291 -10.406 1.00 73.12 296 ALA A CA 1
ATOM 2292 C C . ALA A 1 296 ? 4.275 8.205 -8.884 1.00 73.12 296 ALA A C 1
ATOM 2294 O O . ALA A 1 296 ? 3.706 7.358 -8.183 1.00 73.12 296 ALA A O 1
ATOM 2295 N N . GLY A 1 297 ? 5.155 9.071 -8.372 1.00 68.06 297 GLY A N 1
ATOM 2296 C CA . GLY A 1 297 ? 5.426 9.231 -6.943 1.00 68.06 297 GLY A CA 1
ATOM 2297 C C . GLY A 1 297 ? 5.721 7.910 -6.227 1.00 68.06 297 GLY A C 1
ATOM 2298 O O . GLY A 1 297 ? 6.575 7.118 -6.622 1.00 68.06 297 GLY A O 1
ATOM 2299 N N . THR A 1 298 ? 4.971 7.648 -5.158 1.00 69.25 298 THR A N 1
ATOM 2300 C CA . THR A 1 298 ? 5.116 6.422 -4.358 1.00 69.25 298 THR A CA 1
ATOM 2301 C C . THR A 1 298 ? 4.848 5.139 -5.144 1.00 69.25 298 THR A C 1
ATOM 2303 O O . THR A 1 298 ? 5.499 4.123 -4.896 1.00 69.25 298 THR A O 1
ATOM 2306 N N . ILE A 1 299 ? 3.868 5.152 -6.052 1.00 76.62 299 ILE A N 1
ATOM 2307 C CA . ILE A 1 299 ? 3.454 3.943 -6.776 1.00 76.62 299 ILE A CA 1
ATOM 2308 C C . ILE A 1 299 ? 4.643 3.412 -7.579 1.00 76.62 299 ILE A C 1
ATOM 2310 O O . ILE A 1 299 ? 4.906 2.213 -7.547 1.00 76.62 299 ILE A O 1
ATOM 2314 N N . SER A 1 300 ? 5.412 4.312 -8.194 1.00 79.62 300 SER A N 1
ATOM 2315 C CA . SER A 1 300 ? 6.663 3.999 -8.883 1.00 79.62 300 SER A CA 1
ATOM 2316 C C . SER A 1 300 ? 7.724 3.380 -7.986 1.00 79.62 300 SER A C 1
ATOM 2318 O O . SER A 1 300 ? 8.316 2.377 -8.374 1.00 79.62 300 SER A O 1
ATOM 2320 N N . ALA A 1 301 ? 7.940 3.923 -6.785 1.00 72.94 301 ALA A N 1
ATOM 2321 C CA . ALA A 1 301 ? 8.925 3.384 -5.849 1.00 72.94 301 ALA A CA 1
ATOM 2322 C C . ALA A 1 301 ? 8.567 1.949 -5.413 1.00 72.94 301 ALA A C 1
ATOM 2324 O O . ALA A 1 301 ? 9.397 1.044 -5.498 1.00 72.94 301 ALA A O 1
ATOM 2325 N N . ILE A 1 302 ? 7.304 1.711 -5.037 1.00 75.94 302 ILE A N 1
ATOM 2326 C CA . ILE A 1 302 ? 6.825 0.374 -4.647 1.00 75.94 302 ILE A CA 1
ATOM 2327 C C . ILE A 1 302 ? 6.870 -0.587 -5.844 1.00 75.94 302 ILE A C 1
ATOM 2329 O O . ILE A 1 302 ? 7.277 -1.742 -5.699 1.00 75.94 302 ILE A O 1
ATOM 2333 N N . ALA A 1 303 ? 6.484 -0.116 -7.033 1.00 85.50 303 ALA A N 1
ATOM 2334 C CA . ALA A 1 303 ? 6.568 -0.900 -8.257 1.00 85.50 303 ALA A CA 1
ATOM 2335 C C . ALA A 1 303 ? 8.016 -1.305 -8.566 1.00 85.50 303 ALA A C 1
ATOM 2337 O O . ALA A 1 303 ? 8.236 -2.464 -8.905 1.00 85.50 303 ALA A O 1
ATOM 2338 N N . SER A 1 304 ? 9.004 -0.416 -8.385 1.00 84.00 304 SER A N 1
ATOM 2339 C CA . SER A 1 304 ? 10.421 -0.767 -8.577 1.00 84.00 304 SER A CA 1
ATOM 2340 C C . SER A 1 304 ? 10.916 -1.806 -7.582 1.00 84.00 304 SER A C 1
ATOM 2342 O O . SER A 1 304 ? 11.631 -2.719 -7.979 1.00 84.00 304 SER A O 1
ATOM 2344 N N . THR A 1 305 ? 10.482 -1.758 -6.321 1.00 82.25 305 THR A N 1
ATOM 2345 C CA . THR A 1 305 ? 10.833 -2.800 -5.345 1.00 82.25 305 THR A CA 1
ATOM 2346 C C . THR A 1 305 ? 10.257 -4.159 -5.744 1.00 82.25 305 THR A C 1
ATOM 2348 O O . THR A 1 305 ? 10.948 -5.174 -5.673 1.00 82.25 305 THR A O 1
ATOM 2351 N N . PHE A 1 306 ? 9.002 -4.195 -6.204 1.00 85.56 306 PHE A N 1
ATOM 2352 C CA . PHE A 1 306 ? 8.387 -5.438 -6.672 1.00 85.56 306 PHE A CA 1
ATOM 2353 C C . PHE A 1 306 ? 9.054 -5.960 -7.959 1.00 85.56 306 PHE A C 1
ATOM 2355 O O . PHE A 1 306 ? 9.306 -7.160 -8.078 1.00 85.56 306 PHE A O 1
ATOM 2362 N N . ALA A 1 307 ? 9.407 -5.071 -8.887 1.00 87.62 307 ALA A N 1
ATOM 2363 C CA . ALA A 1 307 ? 10.137 -5.422 -10.101 1.00 87.62 307 ALA A CA 1
ATOM 2364 C C . ALA A 1 307 ? 11.524 -5.997 -9.800 1.00 87.62 307 ALA A C 1
ATOM 2366 O O . ALA A 1 307 ? 11.864 -7.053 -10.327 1.00 87.62 307 ALA A O 1
ATOM 2367 N N . ASN A 1 308 ? 12.272 -5.370 -8.887 1.00 84.56 308 ASN A N 1
ATOM 2368 C CA . ASN A 1 308 ? 13.556 -5.871 -8.401 1.00 84.56 308 ASN A CA 1
ATOM 2369 C C . ASN A 1 308 ? 13.434 -7.282 -7.833 1.00 84.56 308 ASN A C 1
ATOM 2371 O O . ASN A 1 308 ? 14.209 -8.155 -8.208 1.00 84.56 308 ASN A O 1
ATOM 2375 N N . LEU A 1 309 ? 12.435 -7.536 -6.983 1.00 83.56 309 LEU A N 1
ATOM 2376 C CA . LEU A 1 309 ? 12.225 -8.868 -6.420 1.00 83.56 309 LEU A CA 1
ATOM 2377 C C . LEU A 1 309 ? 11.976 -9.911 -7.518 1.00 83.56 309 LEU A C 1
ATOM 2379 O O . LEU A 1 309 ? 12.577 -10.982 -7.498 1.00 83.56 309 LEU A O 1
ATOM 2383 N N . LEU A 1 310 ? 11.111 -9.606 -8.489 1.00 86.00 310 LEU A N 1
ATOM 2384 C CA . LEU A 1 310 ? 10.852 -10.524 -9.599 1.00 86.00 310 LEU A CA 1
ATOM 2385 C C . LEU A 1 310 ? 12.078 -10.717 -10.484 1.00 86.00 310 LEU A C 1
ATOM 2387 O O . LEU A 1 310 ? 12.323 -11.832 -10.928 1.00 86.00 310 LEU A O 1
ATOM 2391 N N . HIS A 1 311 ? 12.853 -9.662 -10.719 1.00 86.12 311 HIS A N 1
ATOM 2392 C CA . HIS A 1 311 ? 14.096 -9.736 -11.470 1.00 86.12 311 HIS A CA 1
ATOM 2393 C C . HIS A 1 311 ? 15.129 -10.619 -10.761 1.00 86.12 311 HIS A C 1
ATOM 2395 O O . HIS A 1 311 ? 15.734 -11.472 -11.402 1.00 86.12 311 HIS A O 1
ATOM 2401 N N . MET A 1 312 ? 15.283 -10.488 -9.441 1.00 81.44 312 MET A N 1
ATOM 2402 C CA . MET A 1 312 ? 16.153 -11.346 -8.625 1.00 81.44 312 MET A CA 1
ATOM 2403 C C . MET A 1 312 ? 15.702 -12.810 -8.635 1.00 81.44 312 MET A C 1
ATOM 2405 O O . MET A 1 312 ? 16.539 -13.709 -8.642 1.00 81.44 312 MET A O 1
ATOM 2409 N N . VAL A 1 313 ? 14.391 -13.065 -8.665 1.00 82.69 313 VAL A N 1
ATOM 2410 C CA . VAL A 1 313 ? 13.856 -14.421 -8.850 1.00 82.69 313 VAL A CA 1
ATOM 2411 C C . VAL A 1 313 ? 14.195 -14.948 -10.244 1.00 82.69 313 VAL A C 1
ATOM 2413 O O . VAL A 1 313 ? 14.679 -16.067 -10.374 1.00 82.69 313 VAL A O 1
ATOM 2416 N N . ASP A 1 314 ? 13.963 -14.153 -11.289 1.00 81.44 314 ASP A N 1
ATOM 2417 C CA . ASP A 1 314 ? 14.175 -14.564 -12.684 1.00 81.44 314 ASP A CA 1
ATOM 2418 C C . ASP A 1 314 ? 15.655 -14.824 -12.987 1.00 81.44 314 ASP A C 1
ATOM 2420 O O . ASP A 1 314 ? 16.013 -15.755 -13.705 1.00 81.44 314 ASP A O 1
ATOM 2424 N N . THR A 1 315 ? 16.535 -14.040 -12.369 1.00 81.56 315 THR A N 1
ATOM 2425 C CA . THR A 1 315 ? 17.993 -14.190 -12.449 1.00 81.56 315 THR A CA 1
ATOM 2426 C C . THR A 1 315 ? 18.547 -15.210 -11.452 1.00 81.56 315 THR A C 1
ATOM 2428 O O . THR A 1 315 ? 19.758 -15.390 -11.381 1.00 81.56 315 THR A O 1
ATOM 2431 N N . HIS A 1 316 ? 17.677 -15.918 -10.717 1.00 80.50 316 HIS A N 1
ATOM 2432 C CA . HIS A 1 316 ? 18.035 -16.975 -9.765 1.00 80.50 316 HIS A CA 1
ATOM 2433 C C . HIS A 1 316 ? 18.940 -16.497 -8.612 1.00 80.50 316 HIS A C 1
ATOM 2435 O O . HIS A 1 316 ? 19.593 -17.305 -7.954 1.00 80.50 316 HIS A O 1
ATOM 2441 N N . VAL A 1 317 ? 18.946 -15.191 -8.330 1.00 76.25 317 VAL A N 1
ATOM 2442 C CA . VAL A 1 317 ? 19.623 -14.597 -7.166 1.00 76.25 317 VAL A CA 1
ATOM 2443 C C . VAL A 1 317 ? 18.885 -14.967 -5.878 1.00 76.25 317 VAL A C 1
ATOM 2445 O O . VAL A 1 317 ? 19.509 -15.207 -4.848 1.00 76.25 317 VAL A O 1
ATOM 2448 N N . VAL A 1 318 ? 17.550 -15.046 -5.930 1.00 72.19 318 VAL A N 1
ATOM 2449 C CA . VAL A 1 318 ? 16.703 -15.464 -4.803 1.00 72.19 318 VAL A CA 1
ATOM 2450 C C . VAL A 1 318 ? 15.738 -16.550 -5.269 1.00 72.19 318 VAL A C 1
ATOM 2452 O O . VAL A 1 318 ? 15.131 -16.443 -6.331 1.00 72.19 318 VAL A O 1
ATOM 2455 N N . GLY A 1 319 ? 15.572 -17.605 -4.469 1.00 62.84 319 GLY A N 1
ATOM 2456 C CA . GLY A 1 319 ? 14.599 -18.658 -4.759 1.00 62.84 319 GLY A CA 1
ATOM 2457 C C . GLY A 1 319 ? 13.154 -18.158 -4.657 1.00 62.84 319 GLY A C 1
ATOM 2458 O O . GLY A 1 319 ? 12.815 -17.366 -3.777 1.00 62.84 319 GLY A O 1
ATOM 2459 N N . PHE A 1 320 ? 12.272 -18.653 -5.529 1.00 62.28 320 PHE A N 1
ATOM 2460 C CA . PHE A 1 320 ? 10.839 -18.385 -5.418 1.00 62.28 320 PHE A CA 1
ATOM 2461 C C . PHE A 1 320 ? 10.258 -19.161 -4.230 1.00 62.28 320 PHE A C 1
ATOM 2463 O O . PHE A 1 320 ? 10.142 -20.385 -4.286 1.00 62.28 320 PHE A O 1
ATOM 2470 N N . SER A 1 321 ? 9.903 -18.464 -3.148 1.00 54.81 321 SER A N 1
ATOM 2471 C CA . SER A 1 321 ? 9.321 -19.102 -1.965 1.00 54.81 321 SER A CA 1
ATOM 2472 C C . SER A 1 321 ? 7.806 -18.928 -1.922 1.00 54.81 321 SER A C 1
ATOM 2474 O O . SER A 1 321 ? 7.283 -17.812 -1.861 1.00 54.81 321 SER A O 1
ATOM 2476 N N . PHE A 1 322 ? 7.085 -20.047 -1.952 1.00 46.91 322 PHE A N 1
ATOM 2477 C CA . PHE A 1 322 ? 5.647 -20.066 -1.721 1.00 46.91 322 PHE A CA 1
ATOM 2478 C C . PHE A 1 322 ? 5.360 -20.074 -0.220 1.00 46.91 322 PHE A C 1
ATOM 2480 O O . PHE A 1 322 ? 5.650 -21.046 0.470 1.00 46.91 322 PHE A O 1
ATOM 2487 N N . GLY A 1 323 ? 4.673 -19.036 0.257 1.00 42.59 323 GLY A N 1
ATOM 2488 C CA . GLY A 1 323 ? 3.935 -19.124 1.517 1.00 42.59 323 GLY A CA 1
ATOM 2489 C C . GLY A 1 323 ? 4.784 -19.094 2.783 1.00 42.59 323 GLY A C 1
ATOM 2490 O O . GLY A 1 323 ? 4.336 -19.593 3.813 1.00 42.59 323 GLY A O 1
ATOM 2491 N N . GLU A 1 324 ? 5.960 -18.479 2.738 1.00 45.62 324 GLU A N 1
ATOM 2492 C CA . GLU A 1 324 ? 6.654 -18.138 3.972 1.00 45.62 324 GLU A CA 1
ATOM 2493 C C . GLU A 1 324 ? 5.818 -17.197 4.827 1.00 45.62 324 GLU A C 1
ATOM 2495 O O . GLU A 1 324 ? 5.133 -16.282 4.351 1.00 45.62 324 GLU A O 1
ATOM 2500 N N . THR A 1 325 ? 5.833 -17.471 6.122 1.00 39.28 325 THR A N 1
ATOM 2501 C CA . THR A 1 325 ? 5.049 -16.694 7.065 1.00 39.28 325 THR A CA 1
ATOM 2502 C C . THR A 1 325 ? 5.696 -15.323 7.242 1.00 39.28 325 THR A C 1
ATOM 2504 O O . THR A 1 325 ? 6.903 -15.163 7.100 1.00 39.28 325 THR A O 1
ATOM 2507 N N . TYR A 1 326 ? 4.920 -14.299 7.608 1.00 38.94 326 TYR A N 1
ATOM 2508 C CA . TYR A 1 326 ? 5.477 -12.974 7.931 1.00 38.94 326 TYR A CA 1
ATOM 2509 C C . TYR A 1 326 ? 6.557 -13.034 9.038 1.00 38.94 326 TYR A C 1
ATOM 2511 O O . TYR A 1 326 ? 7.409 -12.153 9.133 1.00 38.94 326 TYR A O 1
ATOM 2519 N N . PHE A 1 327 ? 6.545 -14.095 9.854 1.00 42.03 327 PHE A N 1
ATOM 2520 C CA . PHE A 1 327 ? 7.595 -14.392 10.825 1.00 42.03 327 PHE A CA 1
ATOM 2521 C C . PHE A 1 327 ? 8.938 -14.749 10.177 1.00 42.03 327 PHE A C 1
ATOM 2523 O O . PHE A 1 327 ? 9.968 -14.327 10.693 1.00 42.03 327 PHE A O 1
ATOM 2530 N N . ASP A 1 328 ? 8.948 -15.433 9.033 1.00 40.50 328 ASP A N 1
ATOM 2531 C CA . ASP A 1 328 ? 10.184 -15.730 8.301 1.00 40.50 328 ASP A CA 1
ATOM 2532 C C . ASP A 1 328 ? 10.818 -14.447 7.744 1.00 40.50 328 ASP A C 1
ATOM 2534 O O . ASP A 1 328 ? 12.036 -14.299 7.768 1.00 40.50 328 ASP A O 1
ATOM 2538 N N . TYR A 1 329 ? 10.007 -13.463 7.333 1.00 42.78 329 TYR A N 1
ATOM 2539 C CA . TYR A 1 329 ? 10.497 -12.141 6.917 1.00 42.78 329 TYR A CA 1
ATOM 2540 C C . TYR A 1 329 ? 11.164 -11.372 8.073 1.00 42.78 329 TYR A C 1
ATOM 2542 O O . TYR A 1 329 ? 12.258 -10.836 7.904 1.00 42.78 329 TYR A O 1
ATOM 2550 N N . LEU A 1 330 ? 10.558 -11.379 9.269 1.00 42.81 330 LEU A N 1
ATOM 2551 C CA . LEU A 1 330 ? 11.147 -10.793 10.488 1.00 42.81 330 LEU A CA 1
ATOM 2552 C C . LEU A 1 330 ? 12.518 -11.399 10.838 1.00 42.81 330 LEU A C 1
ATOM 2554 O O . LEU A 1 330 ? 13.361 -10.706 11.402 1.00 42.81 330 LEU A O 1
ATOM 2558 N N . LEU A 1 331 ? 12.739 -12.672 10.502 1.00 45.88 331 LEU A N 1
ATOM 2559 C CA . LEU A 1 331 ? 13.993 -13.387 10.749 1.00 45.88 331 LEU A CA 1
ATOM 2560 C C . LEU A 1 331 ? 15.029 -13.228 9.621 1.00 45.88 331 LEU A C 1
ATOM 2562 O O . LEU A 1 331 ? 16.199 -13.530 9.841 1.00 45.88 331 LEU A O 1
ATOM 2566 N N . ARG A 1 332 ? 14.627 -12.763 8.429 1.00 43.38 332 ARG A N 1
ATOM 2567 C CA . ARG A 1 332 ? 15.494 -12.658 7.236 1.00 43.38 332 ARG A CA 1
ATOM 2568 C C . ARG A 1 332 ? 16.221 -11.334 7.086 1.00 43.38 332 ARG A C 1
ATOM 2570 O O . ARG A 1 332 ? 17.311 -11.308 6.526 1.00 43.38 332 ARG A O 1
ATOM 2577 N N . SER A 1 333 ? 15.652 -10.257 7.607 1.00 50.19 333 SER A N 1
ATOM 2578 C CA . SER A 1 333 ? 16.314 -8.954 7.705 1.00 50.19 333 SER A CA 1
ATOM 2579 C C . SER A 1 333 ? 16.436 -8.555 9.178 1.00 50.19 333 SER A C 1
ATOM 2581 O O . SER A 1 333 ? 15.778 -7.603 9.610 1.00 50.19 333 SER A O 1
ATOM 2583 N N . PRO A 1 334 ? 17.201 -9.319 9.987 1.00 52.06 334 PRO A N 1
ATOM 2584 C CA . PRO A 1 334 ? 17.413 -8.977 11.381 1.00 52.06 334 PRO A CA 1
ATOM 2585 C C . PRO A 1 334 ? 18.100 -7.605 11.466 1.00 52.06 334 PRO A C 1
ATOM 2587 O O . PRO A 1 334 ? 18.974 -7.305 10.645 1.00 52.06 334 PRO A O 1
ATOM 2590 N N . PRO A 1 335 ? 17.720 -6.764 12.443 1.00 53.53 335 PRO A N 1
ATOM 2591 C CA . PRO A 1 335 ? 18.393 -5.499 12.686 1.00 53.53 335 PRO A CA 1
ATOM 2592 C C . PRO A 1 335 ? 19.897 -5.702 12.838 1.00 53.53 335 PRO A C 1
ATOM 2594 O O . PRO A 1 335 ? 20.337 -6.698 13.412 1.00 53.53 335 PRO A O 1
ATOM 2597 N N . GLU A 1 336 ? 20.684 -4.726 12.404 1.00 53.34 336 GLU A N 1
ATOM 2598 C CA . GLU A 1 336 ? 22.149 -4.781 12.469 1.00 53.34 336 GLU A CA 1
ATOM 2599 C C . GLU A 1 336 ? 22.679 -5.040 13.884 1.00 53.34 336 GLU A C 1
ATOM 2601 O O . GLU A 1 336 ? 23.636 -5.779 14.066 1.00 53.34 336 GLU A O 1
ATOM 2606 N N . PHE A 1 337 ? 22.001 -4.531 14.915 1.00 58.03 337 PHE A N 1
ATOM 2607 C CA . PHE A 1 337 ? 22.384 -4.794 16.305 1.00 58.03 337 PHE A CA 1
ATOM 2608 C C . PHE A 1 337 ? 22.160 -6.257 16.745 1.00 58.03 337 PHE A C 1
ATOM 2610 O O . PHE A 1 337 ? 22.750 -6.690 17.731 1.00 58.03 337 PHE A O 1
ATOM 2617 N N . ILE A 1 338 ? 21.308 -7.014 16.042 1.00 53.47 338 ILE A N 1
ATOM 2618 C CA . ILE A 1 338 ? 21.097 -8.459 16.245 1.00 53.47 338 ILE A CA 1
ATOM 2619 C C . ILE A 1 338 ? 22.033 -9.267 15.336 1.00 53.47 338 ILE A C 1
ATOM 2621 O O . ILE A 1 338 ? 22.477 -10.348 15.720 1.00 53.47 338 ILE A O 1
ATOM 2625 N N . TYR A 1 339 ? 22.349 -8.748 14.146 1.00 57.91 339 TYR A N 1
ATOM 2626 C CA . TYR A 1 339 ? 23.196 -9.406 13.151 1.00 57.91 339 TYR A CA 1
ATOM 2627 C C . TYR A 1 339 ? 24.216 -8.417 12.548 1.00 57.91 339 TYR A C 1
ATOM 2629 O O . TYR A 1 339 ? 24.028 -7.925 11.433 1.00 57.91 339 TYR A O 1
ATOM 2637 N N . PRO A 1 340 ? 25.316 -8.122 13.269 1.00 55.59 340 PRO A N 1
ATOM 2638 C CA . PRO A 1 340 ? 26.252 -7.051 12.904 1.00 55.59 340 PRO A CA 1
ATOM 2639 C C . PRO A 1 340 ? 27.059 -7.325 11.629 1.00 55.59 340 PRO A C 1
ATOM 2641 O O . PRO A 1 340 ? 27.636 -6.409 11.060 1.00 55.59 340 PRO A O 1
ATOM 2644 N N . ASN A 1 341 ? 27.065 -8.571 11.147 1.00 56.88 341 ASN A N 1
ATOM 2645 C CA . ASN A 1 341 ? 27.764 -8.985 9.927 1.00 56.88 341 ASN A CA 1
ATOM 2646 C C . ASN A 1 341 ? 26.803 -9.221 8.744 1.00 56.88 341 ASN A C 1
ATOM 2648 O O . ASN A 1 341 ? 27.098 -10.037 7.869 1.00 56.88 341 ASN A O 1
ATOM 2652 N N . ARG A 1 342 ? 25.614 -8.600 8.740 1.00 52.50 342 ARG A N 1
ATOM 2653 C CA . ARG A 1 342 ? 24.667 -8.744 7.621 1.00 52.50 342 ARG A CA 1
ATOM 2654 C C . ARG A 1 342 ? 25.254 -8.153 6.322 1.00 52.50 342 ARG A C 1
ATOM 2656 O O . ARG A 1 342 ? 25.978 -7.161 6.400 1.00 52.50 342 ARG A O 1
ATOM 2663 N N . PRO A 1 343 ? 24.943 -8.726 5.140 1.00 51.75 343 PRO A N 1
ATOM 2664 C CA . PRO A 1 343 ? 25.282 -8.124 3.852 1.00 51.75 343 PRO A CA 1
ATOM 2665 C C . PRO A 1 343 ? 24.880 -6.639 3.800 1.00 51.75 343 PRO A C 1
ATOM 2667 O O . PRO A 1 343 ? 23.760 -6.326 4.218 1.00 51.75 343 PRO A O 1
ATOM 2670 N N . PRO A 1 344 ? 25.739 -5.734 3.290 1.00 50.06 344 PRO A N 1
ATOM 2671 C CA . PRO A 1 344 ? 25.456 -4.293 3.245 1.00 50.06 344 PRO A CA 1
ATOM 2672 C C . PRO A 1 344 ? 24.159 -3.970 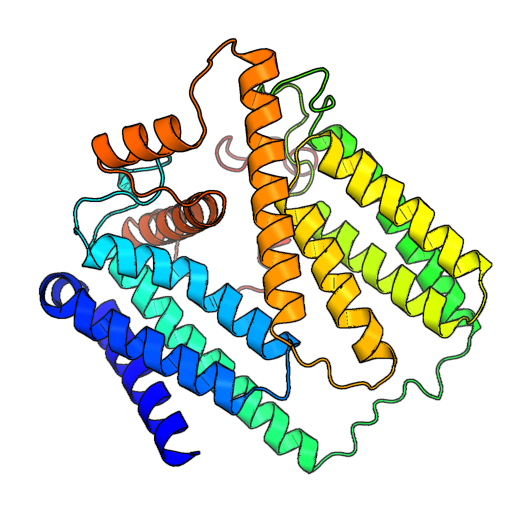2.495 1.00 50.06 344 PRO A C 1
ATOM 2674 O O . PRO A 1 344 ? 23.450 -3.027 2.823 1.00 50.06 344 PRO A O 1
ATOM 2677 N N . ASP A 1 345 ? 23.820 -4.804 1.520 1.00 42.94 345 ASP A N 1
ATOM 2678 C CA . ASP A 1 345 ? 22.699 -4.655 0.596 1.00 42.94 345 ASP A CA 1
ATOM 2679 C C . ASP A 1 345 ? 21.330 -4.955 1.249 1.00 42.94 345 ASP A C 1
ATOM 2681 O O . ASP A 1 345 ? 20.288 -4.711 0.646 1.00 42.94 345 ASP A O 1
ATOM 2685 N N . LEU A 1 346 ? 21.325 -5.491 2.479 1.00 38.03 346 LEU A N 1
ATOM 2686 C CA . LEU A 1 346 ? 20.131 -5.732 3.307 1.00 38.03 346 LEU A CA 1
ATOM 2687 C C . LEU A 1 346 ? 19.860 -4.592 4.313 1.00 38.03 346 LEU A C 1
ATOM 2689 O O . LEU A 1 346 ? 19.061 -4.783 5.240 1.00 38.03 346 LEU A O 1
ATOM 2693 N N . SER A 1 347 ? 20.558 -3.454 4.187 1.00 36.72 347 SER A N 1
ATOM 2694 C CA . SER A 1 347 ? 20.415 -2.283 5.066 1.00 36.72 347 SER A CA 1
ATOM 2695 C C . SER A 1 347 ? 19.282 -1.338 4.684 1.00 36.72 347 SER A C 1
ATOM 2697 O O . SER A 1 347 ? 19.017 -1.145 3.477 1.00 36.72 347 SER A O 1
#

Solvent-accessible surface area (backbone atoms only — not comparable to full-atom values): 18467 Å² total; per-residue (Å²): 110,67,68,60,48,52,49,40,36,52,50,34,26,52,50,12,51,50,25,53,77,41,32,68,55,34,77,80,42,25,62,59,52,49,51,50,45,52,51,35,50,51,50,48,44,61,76,42,53,75,35,42,72,57,39,53,50,53,48,62,57,39,54,40,21,46,48,42,27,49,46,31,42,76,37,48,83,35,22,43,31,94,59,69,50,88,31,45,38,41,54,44,22,27,35,38,27,12,53,32,32,38,47,51,33,52,54,52,52,52,51,50,56,53,49,62,53,45,81,77,40,91,72,76,71,72,74,88,76,67,57,67,66,56,37,52,51,48,22,53,56,20,45,50,44,22,52,51,34,17,53,53,37,31,50,23,56,30,58,38,52,90,76,45,71,81,87,74,68,82,23,78,43,71,71,49,94,55,44,67,58,52,22,38,53,20,46,46,47,20,46,55,19,20,63,73,62,72,41,70,70,48,46,55,50,42,52,52,51,45,44,45,27,39,41,58,20,25,43,47,32,64,42,54,67,62,38,52,49,38,52,50,49,45,65,57,46,59,40,50,77,70,73,41,77,53,62,85,49,72,68,56,53,53,51,53,50,52,50,52,52,51,51,51,51,58,55,47,56,45,53,39,75,73,67,74,49,82,70,46,76,64,54,54,54,50,54,34,44,74,72,40,21,57,69,54,72,68,53,18,58,55,33,37,55,53,27,42,54,52,38,33,36,76,70,63,76,38,82,88,75,85,82,74,50,75,66,54,55,61,66,70,60,53,40,53,94,81,37,80,83,58,65,79,89,75,111

Sequence (347 aa):
MDGLFYLAHLLNAGLGFLIYLDPILFKNYGWWFVAVGILTLVVSLVKFSYSVLFQARLFLLVTIGYFAGIVKAINPDLAFSPVAIDSQTAVIGAKMFALTSIALFGASAGFFFAWKKKNNTNLMIAAQSIKPAYWKTVYWVSSLGVLITGYLSAISYGPTVFEGVYGTGEGQGQLLGNLQSIGVVCLVLSFVSAIRVKKINYFIGVLFIAFYFLGWGILLRGGRLEVLSGLLALFVVVPATQGKVVKLSAKHFFIILLLAIFMEVWGSLRSTLFTGATETIIEGYVRLAESGVYFAGTISAIASTFANLLHMVDTHVVGFSFGETYFDYLLRSPPEFIYPNRPPDLS

pLDDT: mean 75.84, std 15.18, range [36.72, 95.38]

Organism: NCBI:txid1111071

Secondary structure (DSSP, 8-state):
-HHHHHHHHHHHHHHHHHHHH-THHHHHHHHHHHHHHHHHHHHHHHHTTT-HHHHHHHHHHHHHHHHHHHHHHH-TT-BS-SSSGGG--HHHHHHHHHHHHHHHHHHHHHHHHHHHHHTTS----STTS--HHHHHHHHHHHHHHHHHHHHHHHHHH-S-TTT--TTSS-S---SSTTHHHHHHHHHHHHHHHHHHHT-HHHHHHHHHHHIIIIIIIIGGGT--HHHHHHHHHHHHHHHHHTT------HHHHHHHHHHHHHHHHHHHHHHHHHH-----HHHHHHHHHHTTB---HHHHHHHHHHHHHHHHHHTTSS---SS--HHHHHHHS--TTT-TT--GGG-